Protein AF-A0AAN6XPK9-F1 (afdb_monomer_lite)

Radius of gyration: 17.76 Å; chains: 1; bounding box: 47×38×51 Å

pLDDT: mean 90.03, std 10.03, range [42.97, 98.69]

Structure (mmCIF, N/CA/C/O backbone):
data_AF-A0AAN6XPK9-F1
#
_entry.id   AF-A0AAN6XPK9-F1
#
loop_
_atom_site.group_PDB
_atom_site.id
_atom_site.type_symbol
_atom_site.label_atom_id
_atom_site.label_alt_id
_atom_site.label_comp_id
_atom_site.label_asym_id
_atom_site.label_entity_id
_atom_site.label_seq_id
_atom_site.pdbx_PDB_ins_code
_atom_site.Cartn_x
_atom_site.Cartn_y
_atom_site.Cartn_z
_atom_site.occupancy
_atom_site.B_iso_or_equiv
_atom_site.auth_seq_id
_atom_site.auth_comp_id
_atom_site.auth_asym_id
_atom_site.auth_atom_id
_atom_site.pdbx_PDB_model_num
ATOM 1 N N . MET A 1 1 ? 6.063 10.879 -28.319 1.00 85.62 1 MET A N 1
ATOM 2 C CA . MET A 1 1 ? 6.267 10.891 -26.849 1.00 85.62 1 MET A CA 1
ATOM 3 C C . MET A 1 1 ? 5.032 11.431 -26.142 1.00 85.62 1 MET A C 1
ATOM 5 O O . MET A 1 1 ? 4.430 10.661 -25.413 1.00 85.62 1 MET A O 1
ATOM 9 N N . LEU A 1 2 ? 4.624 12.682 -26.394 1.00 92.19 2 LEU A N 1
ATOM 10 C CA . LEU A 1 2 ? 3.421 13.276 -25.784 1.00 92.19 2 LEU A CA 1
ATOM 11 C C . LEU A 1 2 ? 2.157 12.439 -26.024 1.00 92.19 2 LEU A C 1
ATOM 13 O O . LEU A 1 2 ? 1.476 12.098 -25.071 1.00 92.19 2 LEU A O 1
ATOM 17 N N . GLU A 1 3 ? 1.956 11.958 -27.253 1.00 92.88 3 GLU A N 1
ATOM 18 C CA . GLU A 1 3 ? 0.829 11.075 -27.589 1.00 92.88 3 GLU A CA 1
ATOM 19 C C . GLU A 1 3 ? 0.730 9.831 -26.693 1.00 92.88 3 GLU A C 1
ATOM 21 O O . GLU A 1 3 ? -0.367 9.405 -26.362 1.00 92.88 3 GLU A O 1
ATOM 26 N N . VAL A 1 4 ? 1.863 9.253 -26.268 1.00 90.81 4 VAL A N 1
ATOM 27 C CA . VAL A 1 4 ? 1.886 8.062 -25.400 1.00 90.81 4 VAL A CA 1
ATOM 28 C C . VAL A 1 4 ? 1.508 8.423 -23.964 1.00 90.81 4 VAL A C 1
ATOM 30 O O . VAL A 1 4 ? 0.814 7.651 -23.308 1.00 90.81 4 VAL A O 1
ATOM 33 N N . ILE A 1 5 ? 1.934 9.595 -23.484 1.00 91.94 5 ILE A N 1
ATOM 34 C CA . ILE A 1 5 ? 1.536 10.125 -22.172 1.00 91.94 5 ILE A CA 1
ATOM 35 C C . ILE A 1 5 ? 0.027 10.403 -22.172 1.00 91.94 5 ILE A C 1
ATOM 37 O O . ILE A 1 5 ? -0.675 10.008 -21.241 1.00 91.94 5 ILE A O 1
ATOM 41 N N . ASP A 1 6 ? -0.483 10.992 -23.254 1.00 92.69 6 ASP A N 1
ATOM 42 C CA . ASP A 1 6 ? -1.892 11.359 -23.398 1.00 92.69 6 ASP A CA 1
ATOM 43 C C . ASP A 1 6 ? -2.834 10.146 -23.450 1.00 92.69 6 ASP A C 1
ATOM 45 O O . ASP A 1 6 ? -4.010 10.271 -23.103 1.00 92.69 6 ASP A O 1
ATOM 49 N N . LEU A 1 7 ? -2.343 8.939 -23.765 1.00 90.06 7 LEU A N 1
ATOM 50 C CA . LEU A 1 7 ? -3.134 7.708 -23.604 1.00 90.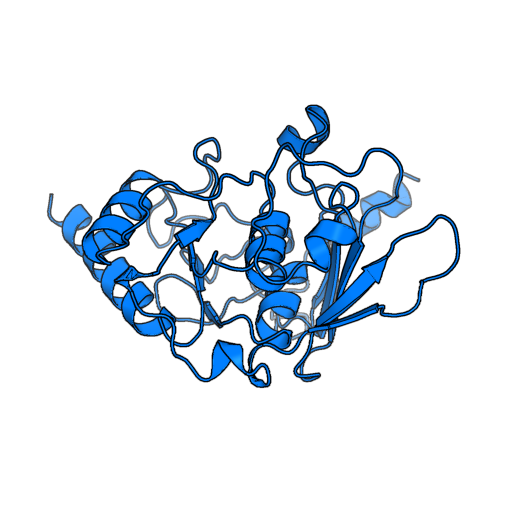06 7 LEU A CA 1
ATOM 51 C C . LEU A 1 7 ? -3.598 7.510 -22.148 1.00 90.06 7 LEU A C 1
ATOM 53 O O . LEU A 1 7 ? -4.700 6.999 -21.912 1.00 90.06 7 LEU A O 1
ATOM 57 N N . GLY A 1 8 ? -2.802 7.970 -21.175 1.00 89.12 8 GLY A N 1
ATOM 58 C CA . GLY A 1 8 ? -3.131 7.965 -19.746 1.00 89.12 8 GLY A CA 1
ATOM 59 C C . GLY A 1 8 ? -4.187 9.001 -19.338 1.00 89.12 8 GLY A C 1
ATOM 60 O O . GLY A 1 8 ? -4.754 8.907 -18.249 1.00 89.12 8 GLY A O 1
ATOM 61 N N . CYS A 1 9 ? -4.522 9.958 -20.211 1.00 86.31 9 CYS A N 1
ATOM 62 C CA . CYS A 1 9 ? -5.561 10.961 -19.955 1.00 86.31 9 CYS A CA 1
ATOM 63 C C . CYS A 1 9 ? -6.984 10.399 -20.061 1.00 86.31 9 CYS A C 1
ATOM 65 O O . CYS A 1 9 ? -7.941 11.097 -19.721 1.00 86.31 9 CYS A O 1
ATOM 67 N N . SER A 1 10 ? -7.140 9.139 -20.466 1.00 79.50 10 SER A N 1
ATOM 68 C CA . SER A 1 10 ? -8.431 8.456 -20.493 1.00 79.50 10 SER A CA 1
ATOM 69 C C . SER A 1 10 ? -9.092 8.457 -19.105 1.00 79.50 10 SER A C 1
ATOM 71 O O . SER A 1 10 ? -8.443 8.298 -18.067 1.00 79.50 10 SER A O 1
ATOM 73 N N . SER A 1 11 ? -10.407 8.659 -19.054 1.00 76.44 11 SER A N 1
ATOM 74 C CA . SER A 1 11 ? -11.165 8.423 -17.822 1.00 76.44 11 SER A CA 1
ATOM 75 C C . SER A 1 11 ? -11.302 6.918 -17.602 1.00 76.44 11 SER A C 1
ATOM 77 O O . SER A 1 11 ? -11.589 6.210 -18.573 1.00 76.44 11 SER A O 1
ATOM 79 N N . PRO A 1 12 ? -11.153 6.417 -16.360 1.00 76.75 12 PRO A N 1
ATOM 80 C CA . PRO A 1 12 ? -11.488 5.037 -16.053 1.00 76.75 12 PRO A CA 1
ATOM 81 C C . PRO A 1 12 ? -12.911 4.730 -16.538 1.00 76.75 12 PRO A C 1
ATOM 83 O O . PRO A 1 12 ? -13.795 5.589 -16.399 1.00 76.75 12 PRO A O 1
ATOM 86 N N . PRO A 1 13 ? -13.150 3.549 -17.129 1.00 73.62 13 PRO A N 1
ATOM 87 C CA . PRO A 1 13 ? -14.480 3.156 -17.556 1.00 73.62 13 PRO A CA 1
ATOM 88 C C . PRO A 1 13 ? -15.432 3.222 -16.357 1.00 73.62 13 PRO A C 1
ATOM 90 O O . PRO A 1 13 ? -15.151 2.683 -15.291 1.00 73.62 13 PRO A O 1
ATOM 93 N N . THR A 1 14 ? -16.548 3.933 -16.505 1.00 63.31 14 THR A N 1
ATOM 94 C CA . THR A 1 14 ? -17.564 4.002 -15.449 1.00 63.31 14 THR A CA 1
ATOM 95 C C . THR A 1 14 ? -18.340 2.688 -15.390 1.00 63.31 14 THR A C 1
ATOM 97 O O . THR A 1 14 ? -18.346 1.926 -16.357 1.00 63.31 14 THR A O 1
ATOM 100 N N . GLN A 1 15 ? -19.098 2.447 -14.315 1.00 56.72 15 GLN A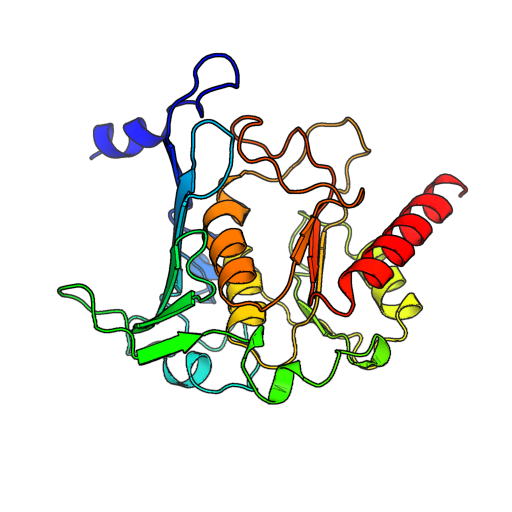 N 1
ATOM 101 C CA . GLN A 1 15 ? -19.976 1.267 -14.195 1.00 56.72 15 GLN A CA 1
ATOM 102 C C . GLN A 1 15 ? -20.923 1.053 -15.401 1.00 56.72 15 GLN A C 1
ATOM 104 O O . GLN A 1 15 ? -21.389 -0.063 -15.631 1.00 56.72 15 GLN A O 1
ATOM 109 N N . ARG A 1 16 ? -21.193 2.097 -16.202 1.00 57.53 16 ARG A N 1
ATOM 110 C CA . ARG A 1 16 ? -21.994 2.022 -17.438 1.00 57.53 16 ARG A CA 1
ATOM 111 C C . ARG A 1 16 ? -21.240 1.455 -18.646 1.00 57.53 16 ARG A C 1
ATOM 113 O O . ARG A 1 16 ? -21.882 0.980 -19.577 1.00 57.53 16 ARG A O 1
ATOM 120 N N . ARG A 1 17 ? -19.905 1.490 -18.651 1.00 63.75 17 ARG A N 1
ATOM 121 C CA . ARG A 1 17 ? -19.048 0.967 -19.723 1.00 63.75 17 ARG A CA 1
ATOM 122 C C . ARG A 1 17 ? -18.032 0.003 -19.116 1.00 63.75 17 ARG A C 1
ATOM 124 O O . ARG A 1 17 ? -16.905 0.373 -18.830 1.00 63.75 17 ARG A O 1
ATOM 131 N N . LYS A 1 18 ? -18.459 -1.241 -18.920 1.00 71.62 18 LYS A N 1
ATOM 132 C CA . LYS A 1 18 ? -17.652 -2.339 -18.374 1.00 71.62 18 LYS A CA 1
ATOM 133 C C . LYS A 1 18 ? -16.483 -2.679 -19.303 1.00 71.62 18 LYS A C 1
ATOM 135 O O . LYS A 1 18 ? -16.684 -3.305 -20.339 1.00 71.62 18 LYS A O 1
ATOM 140 N N . ALA A 1 19 ? -15.278 -2.245 -18.950 1.00 86.75 19 ALA A N 1
ATOM 141 C CA . ALA A 1 19 ? -14.052 -2.579 -19.665 1.00 86.75 19 ALA A CA 1
ATOM 142 C C . ALA A 1 19 ? -12.870 -2.649 -18.695 1.00 86.75 19 ALA A C 1
ATOM 144 O O . ALA A 1 19 ? -12.874 -1.988 -17.658 1.00 86.75 19 ALA A O 1
ATOM 145 N N . ARG A 1 20 ? -11.846 -3.421 -19.068 1.00 93.00 20 ARG A N 1
ATOM 146 C CA . ARG A 1 20 ? -10.569 -3.438 -18.351 1.00 93.00 20 ARG A CA 1
ATOM 147 C C . ARG A 1 20 ? -9.781 -2.171 -18.641 1.00 93.00 20 ARG A C 1
ATOM 149 O O . ARG A 1 20 ? -9.850 -1.643 -19.753 1.00 93.00 20 ARG A O 1
ATOM 156 N N . PHE A 1 21 ? -8.987 -1.728 -17.676 1.00 94.06 21 PHE A N 1
ATOM 157 C CA . PHE A 1 21 ? -8.105 -0.580 -17.853 1.00 94.06 21 PHE A CA 1
ATOM 158 C C . PHE A 1 21 ? -6.822 -0.720 -17.040 1.00 94.06 21 PHE A C 1
ATOM 160 O O . PHE A 1 21 ? -6.776 -1.426 -16.034 1.00 94.06 21 PHE A O 1
ATOM 167 N N . TRP A 1 22 ? -5.778 -0.033 -17.492 1.00 96.06 22 TRP A N 1
ATOM 168 C CA . TRP A 1 22 ? -4.534 0.098 -16.748 1.00 96.06 22 TRP A CA 1
ATOM 169 C C . TRP A 1 22 ? -4.582 1.342 -15.866 1.00 96.06 22 TRP A C 1
ATOM 171 O O . TRP A 1 22 ? -5.039 2.401 -16.294 1.00 96.06 22 TRP A O 1
ATOM 181 N N . SER A 1 23 ? -4.088 1.200 -14.645 1.00 96.06 23 SER A N 1
ATOM 182 C CA . SER A 1 23 ? -3.806 2.288 -13.720 1.00 96.06 23 SER A CA 1
ATOM 183 C C . SER A 1 23 ? -2.308 2.377 -13.518 1.00 96.06 23 SER A C 1
ATOM 185 O O . SER A 1 23 ? -1.683 1.355 -13.247 1.00 96.06 23 SER A O 1
ATOM 187 N N . MET A 1 24 ? -1.746 3.578 -13.587 1.00 96.06 24 MET A N 1
ATOM 188 C CA . MET A 1 24 ? -0.317 3.791 -13.410 1.00 96.06 24 MET A CA 1
ATOM 189 C C . MET A 1 24 ? -0.066 5.027 -12.558 1.00 96.06 24 MET A C 1
ATOM 191 O O . MET A 1 24 ? -0.667 6.070 -12.811 1.00 96.06 24 MET A O 1
ATOM 195 N N . ASP A 1 25 ? 0.853 4.898 -11.606 1.00 96.81 25 ASP A N 1
ATOM 196 C CA . ASP A 1 25 ? 1.565 6.035 -11.030 1.00 96.81 25 ASP A CA 1
ATOM 197 C C . ASP A 1 25 ? 3.034 5.933 -11.470 1.00 96.81 25 ASP A C 1
ATOM 199 O O . ASP A 1 25 ? 3.728 4.985 -11.075 1.00 96.81 25 ASP A O 1
ATOM 203 N N . PRO A 1 26 ? 3.508 6.828 -12.357 1.00 96.62 26 PRO A N 1
ATOM 204 C CA . PRO A 1 26 ? 4.862 6.748 -12.880 1.00 96.62 26 PRO A CA 1
ATOM 205 C C . PRO A 1 26 ? 5.931 7.036 -11.823 1.00 96.62 26 PRO A C 1
ATOM 207 O O . PRO A 1 26 ? 7.034 6.520 -11.977 1.00 96.62 26 PRO A O 1
ATOM 210 N N . ILE A 1 27 ? 5.637 7.859 -10.806 1.00 97.44 27 ILE A N 1
ATOM 211 C CA . ILE A 1 27 ? 6.551 8.206 -9.706 1.00 97.44 27 ILE A CA 1
ATOM 212 C C . ILE A 1 27 ? 5.705 8.546 -8.467 1.00 97.44 27 ILE A C 1
ATOM 214 O O . ILE A 1 27 ? 5.455 9.721 -8.173 1.00 97.44 27 ILE A O 1
ATOM 218 N N . ASP A 1 28 ? 5.322 7.520 -7.707 1.00 96.56 28 ASP A N 1
ATOM 219 C CA . ASP A 1 28 ? 4.706 7.708 -6.392 1.00 96.56 28 ASP A CA 1
ATOM 220 C C . ASP A 1 28 ? 5.779 8.101 -5.371 1.00 96.56 28 ASP A C 1
ATOM 222 O O . ASP A 1 28 ? 6.866 7.520 -5.313 1.00 96.56 28 ASP A O 1
ATOM 226 N N . GLY A 1 29 ? 5.459 9.099 -4.549 1.00 94.44 29 GLY A N 1
ATOM 227 C CA . GLY A 1 29 ? 6.411 9.712 -3.629 1.00 94.44 29 GLY A CA 1
ATOM 228 C C . GLY A 1 29 ? 7.357 10.708 -4.301 1.00 94.44 29 GLY A C 1
ATOM 229 O O . GLY A 1 29 ? 8.527 10.781 -3.947 1.00 94.44 29 GLY A O 1
ATOM 230 N N . THR A 1 30 ? 6.863 11.515 -5.247 1.00 94.44 30 THR A N 1
ATOM 231 C CA . THR A 1 30 ? 7.680 12.484 -6.003 1.00 94.44 30 THR A CA 1
ATOM 232 C C . THR A 1 30 ? 8.541 13.396 -5.112 1.00 94.44 30 THR A C 1
ATOM 234 O O . THR A 1 30 ? 9.666 13.721 -5.477 1.00 94.44 30 THR A O 1
ATOM 237 N N . SER A 1 31 ? 8.060 13.791 -3.925 1.00 93.44 31 SER A N 1
ATOM 238 C CA . SER A 1 31 ? 8.866 14.596 -2.991 1.00 93.44 31 SER A CA 1
ATOM 239 C C . SER A 1 31 ? 10.072 13.841 -2.427 1.00 93.44 31 SER A C 1
ATOM 241 O O . SER A 1 31 ? 11.104 14.468 -2.211 1.00 93.44 31 SER A O 1
ATOM 243 N N . ALA A 1 32 ? 9.937 12.542 -2.165 1.00 95.44 32 ALA A N 1
ATOM 244 C CA . ALA A 1 32 ? 11.027 11.684 -1.707 1.00 95.44 32 ALA A CA 1
ATOM 245 C C . ALA A 1 32 ? 11.989 11.376 -2.861 1.00 95.44 32 ALA A C 1
ATOM 247 O O . ALA A 1 32 ? 13.201 11.525 -2.723 1.00 95.44 32 ALA A O 1
ATOM 248 N N . PHE A 1 33 ? 11.450 11.113 -4.058 1.00 96.88 33 PHE A N 1
ATOM 249 C CA . PHE A 1 33 ? 12.243 10.981 -5.284 1.00 96.88 33 PHE A CA 1
ATOM 250 C C . PHE A 1 33 ? 13.179 12.182 -5.507 1.00 96.88 33 PHE A C 1
ATOM 252 O O . PHE A 1 33 ? 14.364 12.000 -5.773 1.00 96.88 33 PHE A O 1
ATOM 259 N N . LEU A 1 34 ? 12.679 13.413 -5.336 1.00 97.00 34 LEU A N 1
ATOM 260 C CA . LEU A 1 34 ? 13.486 14.633 -5.482 1.00 97.00 34 LEU A CA 1
ATOM 261 C C . LEU A 1 34 ? 14.615 14.761 -4.447 1.00 97.00 34 LEU A C 1
ATOM 263 O O . LEU A 1 34 ? 15.587 15.470 -4.702 1.00 97.00 34 LEU A O 1
ATOM 267 N N . LYS A 1 35 ? 14.498 14.091 -3.298 1.00 96.50 35 LYS A N 1
ATOM 268 C CA . LYS A 1 35 ? 15.531 14.041 -2.255 1.00 96.50 35 LYS A CA 1
ATOM 269 C C . LYS A 1 35 ? 16.484 12.852 -2.409 1.00 96.50 35 LYS A C 1
ATOM 271 O O . LYS A 1 35 ? 17.451 12.761 -1.663 1.00 96.50 35 LYS A O 1
ATOM 276 N N . GLY A 1 36 ? 16.231 11.959 -3.368 1.00 96.38 36 GLY A N 1
ATOM 277 C CA . GLY A 1 36 ? 16.977 10.709 -3.520 1.00 96.38 36 GLY A CA 1
ATOM 278 C C . GLY A 1 36 ? 16.583 9.622 -2.513 1.00 96.38 36 GLY A C 1
ATOM 279 O O . GLY A 1 36 ? 17.333 8.668 -2.351 1.00 96.38 36 GLY A O 1
ATOM 280 N N . GLU A 1 37 ? 15.428 9.763 -1.862 1.00 97.00 37 GLU A N 1
ATOM 281 C CA . GLU A 1 37 ? 14.857 8.828 -0.881 1.00 97.00 37 GLU A CA 1
ATOM 282 C C . GLU A 1 37 ? 14.043 7.709 -1.576 1.00 97.00 37 GLU A C 1
ATOM 284 O O . GLU A 1 37 ? 14.052 7.569 -2.806 1.00 97.00 37 GLU A O 1
ATOM 289 N N . GLN A 1 38 ? 13.346 6.872 -0.804 1.00 97.12 38 GLN A N 1
ATOM 290 C CA . GLN A 1 38 ? 12.477 5.819 -1.334 1.00 97.12 38 GLN A CA 1
ATOM 291 C C . GLN A 1 38 ? 11.327 6.374 -2.197 1.00 97.12 38 GLN A C 1
ATOM 293 O O . GLN A 1 38 ? 10.625 7.320 -1.850 1.00 97.12 38 GLN A O 1
ATOM 298 N N . TYR A 1 39 ? 11.084 5.733 -3.338 1.00 98.00 39 TYR A N 1
ATOM 299 C CA . TYR A 1 39 ? 9.963 6.027 -4.231 1.00 98.00 39 TYR A CA 1
ATOM 300 C C . TYR A 1 39 ? 9.576 4.765 -4.996 1.00 98.00 39 TYR A C 1
ATOM 302 O O . TYR A 1 39 ? 10.312 3.770 -4.992 1.00 98.00 39 TYR A O 1
ATOM 310 N N . ALA A 1 40 ? 8.437 4.805 -5.682 1.00 98.38 40 ALA A N 1
ATOM 311 C CA . ALA A 1 40 ? 7.995 3.658 -6.453 1.00 98.38 40 ALA A CA 1
ATOM 312 C C . ALA A 1 40 ? 7.373 4.009 -7.804 1.00 98.38 40 ALA A C 1
ATOM 314 O O . ALA A 1 40 ? 6.867 5.107 -8.023 1.00 98.38 40 ALA A O 1
ATOM 315 N N . VAL A 1 41 ? 7.378 3.018 -8.696 1.00 98.38 41 VAL A N 1
ATOM 316 C CA . VAL A 1 41 ? 6.626 3.024 -9.955 1.00 98.38 41 VAL A CA 1
ATOM 317 C C . VAL A 1 41 ? 5.582 1.922 -9.879 1.00 98.38 41 VAL A C 1
ATOM 319 O O . VAL A 1 41 ? 5.912 0.758 -9.632 1.00 98.38 41 VAL A O 1
ATOM 322 N N . SER A 1 42 ? 4.323 2.279 -10.091 1.00 98.38 42 SER A N 1
ATOM 323 C CA . SER A 1 42 ? 3.187 1.392 -9.858 1.00 98.38 42 SER A CA 1
ATOM 324 C C . SER A 1 42 ? 2.370 1.199 -11.120 1.00 98.38 42 SER A C 1
ATOM 326 O O . SER A 1 42 ? 2.084 2.152 -11.846 1.00 98.38 42 SER A O 1
ATOM 328 N N . LEU A 1 43 ? 1.980 -0.048 -11.376 1.00 98.25 43 LEU A N 1
ATOM 329 C CA . LEU A 1 43 ? 1.113 -0.415 -12.486 1.00 98.25 43 LEU A CA 1
ATOM 330 C C . LEU A 1 43 ? 0.115 -1.481 -12.031 1.00 98.25 43 LEU A C 1
ATOM 332 O O . LEU A 1 43 ? 0.492 -2.503 -11.458 1.00 98.25 43 LEU A O 1
ATOM 336 N N . ALA A 1 44 ? -1.161 -1.272 -12.337 1.00 98.25 44 ALA A N 1
ATOM 337 C CA . ALA A 1 44 ? -2.226 -2.225 -12.060 1.00 98.25 44 ALA A CA 1
ATOM 338 C C . ALA A 1 44 ? -3.124 -2.420 -13.280 1.00 98.25 44 ALA A C 1
ATOM 340 O O . ALA A 1 44 ? -3.437 -1.463 -13.988 1.00 98.25 44 ALA A O 1
ATOM 341 N N . LEU A 1 45 ? -3.582 -3.651 -13.499 1.00 98.06 45 LEU A N 1
ATOM 342 C CA . LEU A 1 45 ? -4.668 -3.948 -14.431 1.00 98.06 45 LEU A CA 1
ATOM 343 C C . LEU A 1 45 ? -5.954 -4.115 -13.629 1.00 98.06 45 LEU A C 1
ATOM 345 O O . LEU A 1 45 ? -6.004 -4.978 -12.758 1.00 98.06 45 LEU A O 1
ATOM 349 N N . ILE A 1 46 ? -6.986 -3.336 -13.935 1.00 96.56 46 ILE A N 1
ATOM 350 C CA . ILE A 1 46 ? -8.289 -3.379 -13.265 1.00 96.56 46 ILE A CA 1
ATOM 351 C C . ILE A 1 46 ? -9.324 -4.000 -14.203 1.00 96.56 46 ILE A C 1
ATOM 353 O O . ILE A 1 46 ? -9.323 -3.725 -15.408 1.00 96.56 46 ILE A O 1
ATOM 357 N N . ASP A 1 47 ? -10.182 -4.861 -13.661 1.00 94.50 47 ASP A N 1
ATOM 358 C CA . ASP A 1 47 ? -11.293 -5.463 -14.391 1.00 94.50 47 ASP A CA 1
ATOM 359 C C . ASP A 1 47 ? -12.516 -4.542 -14.507 1.00 94.50 47 ASP A C 1
ATOM 361 O O . ASP A 1 47 ? -12.586 -3.448 -13.944 1.00 94.50 47 ASP A O 1
ATOM 365 N N . GLU A 1 48 ? -13.518 -5.008 -15.244 1.00 90.94 48 GLU A N 1
ATOM 366 C CA . GLU A 1 48 ? -14.780 -4.306 -15.447 1.00 90.94 48 GLU A CA 1
ATOM 367 C C . GLU A 1 48 ? -15.639 -4.118 -14.179 1.00 90.94 48 GLU A C 1
ATOM 369 O O . GLU A 1 48 ? -16.653 -3.416 -14.222 1.00 90.94 48 GLU A O 1
ATOM 374 N N . HIS A 1 49 ? -15.256 -4.748 -13.065 1.00 90.12 49 HIS A N 1
ATOM 375 C CA . HIS A 1 49 ? -15.903 -4.659 -11.758 1.00 90.12 49 HIS A CA 1
ATOM 376 C C . HIS A 1 49 ? -15.102 -3.809 -10.759 1.00 90.12 49 HIS A C 1
ATOM 378 O O . HIS A 1 49 ? -15.468 -3.750 -9.583 1.00 90.12 49 HIS A O 1
ATOM 384 N N . GLY A 1 50 ? -14.024 -3.152 -11.202 1.00 91.62 50 GLY A N 1
ATOM 385 C CA . GLY A 1 50 ? -13.188 -2.329 -10.330 1.00 91.62 50 GLY A CA 1
ATOM 386 C C . GLY A 1 50 ? -12.275 -3.146 -9.413 1.00 91.62 50 GLY A C 1
ATOM 387 O O . GLY A 1 50 ? -11.922 -2.673 -8.331 1.00 91.62 50 GLY A O 1
ATOM 388 N N . LYS A 1 51 ? -11.921 -4.381 -9.795 1.00 93.75 51 LYS A N 1
ATOM 389 C CA . LYS A 1 51 ? -11.009 -5.255 -9.042 1.00 93.75 51 LYS A CA 1
ATOM 390 C C . LYS A 1 51 ? -9.672 -5.388 -9.754 1.00 93.75 51 LYS A C 1
ATOM 392 O O . LYS A 1 51 ? -9.612 -5.575 -10.965 1.00 93.75 51 LYS A O 1
ATOM 397 N N . GLU A 1 52 ? -8.575 -5.327 -9.002 1.00 96.81 52 GLU A N 1
ATOM 398 C CA . GLU A 1 52 ? -7.242 -5.484 -9.593 1.00 96.81 52 GLU A CA 1
ATOM 399 C C . GLU A 1 52 ? -7.024 -6.933 -10.042 1.00 96.81 52 GLU A C 1
ATOM 401 O O . GLU A 1 52 ? -7.195 -7.842 -9.241 1.00 96.81 52 GLU A O 1
ATOM 406 N N . LEU A 1 53 ? -6.627 -7.179 -11.284 1.00 98.06 53 LEU A N 1
ATOM 407 C CA . LEU A 1 53 ? -6.261 -8.500 -11.806 1.00 98.06 53 LEU A CA 1
ATOM 408 C C . LEU A 1 53 ? -4.759 -8.776 -11.684 1.00 98.06 53 LEU A C 1
ATOM 410 O O . LEU A 1 53 ? -4.349 -9.910 -11.440 1.00 98.06 53 LEU A O 1
ATOM 414 N N . LEU A 1 54 ? -3.950 -7.733 -11.869 1.00 98.50 54 LEU A N 1
ATOM 415 C CA . LEU A 1 54 ? -2.491 -7.759 -11.826 1.00 98.50 54 LEU A CA 1
ATOM 416 C C . LEU A 1 54 ? -2.010 -6.497 -11.114 1.00 98.50 54 LEU A C 1
ATOM 418 O O . LEU A 1 54 ? -2.495 -5.410 -11.420 1.00 98.50 54 LEU A O 1
ATOM 422 N N . GLY A 1 55 ? -1.046 -6.654 -10.212 1.00 98.50 55 GLY A N 1
ATOM 423 C CA . GLY A 1 55 ? -0.342 -5.562 -9.552 1.00 98.50 55 GLY A CA 1
ATOM 424 C C . GLY A 1 55 ? 1.156 -5.709 -9.775 1.00 98.50 55 GLY A C 1
ATOM 425 O O . GLY A 1 55 ? 1.701 -6.813 -9.667 1.00 98.50 55 GLY A O 1
ATOM 426 N N . LEU A 1 56 ? 1.811 -4.603 -10.104 1.00 98.38 56 LEU A N 1
ATOM 427 C CA . LEU A 1 56 ? 3.252 -4.483 -10.247 1.00 98.38 56 LEU A CA 1
ATOM 428 C C . LEU A 1 56 ? 3.704 -3.240 -9.494 1.00 98.38 56 LEU A C 1
ATOM 430 O O . LEU A 1 56 ? 3.128 -2.163 -9.645 1.00 98.38 56 LEU A O 1
ATOM 434 N N . LEU A 1 57 ? 4.759 -3.410 -8.710 1.00 98.69 57 LEU A N 1
ATOM 435 C CA . LEU A 1 57 ? 5.395 -2.336 -7.981 1.00 98.69 57 LEU A CA 1
ATOM 436 C C . LEU A 1 57 ? 6.905 -2.445 -8.146 1.00 98.69 57 LEU A C 1
ATOM 438 O O . LEU A 1 57 ? 7.512 -3.408 -7.682 1.00 98.69 57 LEU A O 1
ATOM 442 N N . ALA A 1 58 ? 7.504 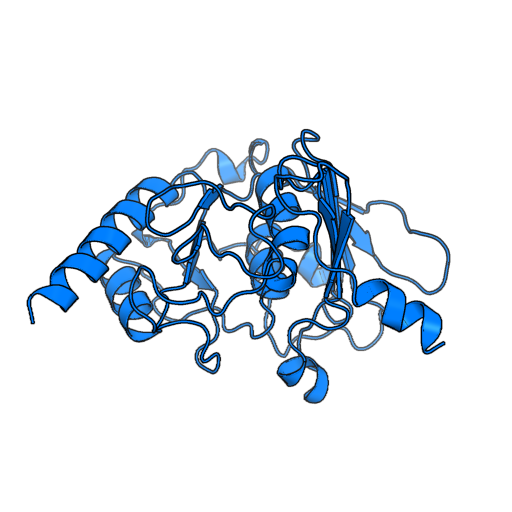-1.472 -8.815 1.00 98.31 58 ALA A N 1
ATOM 443 C CA . ALA A 1 58 ? 8.947 -1.311 -8.855 1.00 98.31 58 ALA A CA 1
ATOM 444 C C . ALA A 1 58 ? 9.377 -0.363 -7.732 1.00 98.31 58 ALA A C 1
ATOM 446 O O . ALA A 1 58 ? 8.798 0.710 -7.573 1.00 98.31 58 ALA A O 1
ATOM 447 N N . CYS A 1 59 ? 10.405 -0.763 -6.990 1.00 98.12 59 CYS A N 1
ATOM 448 C CA . CYS A 1 59 ? 11.022 -0.022 -5.894 1.00 98.12 59 CYS A CA 1
ATOM 449 C C . CYS A 1 59 ? 12.499 0.205 -6.263 1.00 98.12 59 CYS A C 1
ATOM 451 O O . CYS A 1 59 ? 13.349 -0.599 -5.864 1.00 98.12 59 CYS A O 1
ATOM 453 N N . PRO A 1 60 ? 12.822 1.222 -7.089 1.00 97.88 60 PRO A N 1
ATOM 454 C CA . PRO A 1 60 ? 14.163 1.372 -7.662 1.00 97.88 60 PRO A CA 1
ATOM 455 C C . PRO A 1 60 ? 15.252 1.627 -6.621 1.00 97.88 60 PRO A C 1
ATOM 457 O O . PRO A 1 60 ? 16.373 1.168 -6.795 1.00 97.88 60 PRO A O 1
ATOM 460 N N . ASN A 1 61 ? 14.895 2.296 -5.525 1.00 97.62 61 ASN A N 1
ATOM 461 C CA . ASN A 1 61 ? 15.810 2.624 -4.438 1.00 97.62 61 ASN A CA 1
ATOM 462 C C . ASN A 1 61 ? 15.793 1.593 -3.300 1.00 97.62 61 ASN A C 1
ATOM 464 O O . ASN A 1 61 ? 16.457 1.811 -2.297 1.00 97.62 61 ASN A O 1
ATOM 468 N N . LEU A 1 62 ? 15.070 0.472 -3.407 1.00 96.31 62 LEU A N 1
ATOM 469 C CA . LEU A 1 62 ? 15.025 -0.529 -2.337 1.00 96.31 62 LEU A CA 1
ATOM 470 C C . LEU A 1 62 ? 16.088 -1.619 -2.559 1.00 96.31 62 LEU A C 1
ATOM 472 O O . LEU A 1 62 ? 15.928 -2.422 -3.485 1.00 96.31 62 LEU A O 1
ATOM 476 N N . PRO A 1 63 ? 17.128 -1.732 -1.705 1.00 94.38 63 PRO A N 1
ATOM 477 C CA . PRO A 1 63 ? 18.179 -2.727 -1.894 1.00 94.38 63 PRO A CA 1
ATOM 478 C C . PRO A 1 63 ? 17.643 -4.157 -1.826 1.00 94.38 63 PRO A C 1
ATOM 480 O O . PRO A 1 63 ? 16.901 -4.516 -0.907 1.00 94.38 63 PRO A O 1
ATOM 483 N N . LEU A 1 64 ? 18.109 -5.028 -2.729 1.00 93.44 64 LEU A N 1
ATOM 484 C CA . LEU A 1 64 ? 17.701 -6.439 -2.731 1.00 93.44 64 LEU A CA 1
ATOM 485 C C . LEU A 1 64 ? 17.981 -7.130 -1.389 1.00 93.44 64 LEU A C 1
ATOM 487 O O . LEU A 1 64 ? 17.165 -7.934 -0.946 1.00 93.44 64 LEU A O 1
ATOM 491 N N . ARG A 1 65 ? 19.099 -6.806 -0.723 1.00 90.69 65 ARG A N 1
ATOM 492 C CA . ARG A 1 65 ? 19.422 -7.383 0.593 1.00 90.69 65 ARG A CA 1
ATOM 493 C C . ARG A 1 65 ? 18.327 -7.085 1.622 1.00 90.69 65 ARG A C 1
ATOM 495 O O . ARG A 1 65 ? 17.893 -8.001 2.306 1.00 90.69 65 ARG A O 1
ATOM 502 N N . ALA A 1 66 ? 17.842 -5.842 1.656 1.00 90.06 66 ALA A N 1
ATOM 503 C CA . ALA A 1 66 ? 16.822 -5.398 2.598 1.00 90.06 66 ALA A CA 1
ATOM 504 C C . ALA A 1 66 ? 15.473 -6.055 2.270 1.00 90.06 66 ALA A C 1
ATOM 506 O O . ALA A 1 66 ? 14.786 -6.543 3.155 1.00 90.06 66 ALA A O 1
ATOM 507 N N . ALA A 1 67 ? 15.137 -6.184 0.982 1.00 90.81 67 ALA A N 1
ATOM 508 C CA . ALA A 1 67 ? 13.927 -6.887 0.546 1.00 90.81 67 ALA A CA 1
ATOM 509 C C . ALA A 1 67 ? 13.950 -8.409 0.829 1.00 90.81 67 ALA A C 1
ATOM 511 O O . ALA A 1 67 ? 12.901 -9.062 0.907 1.00 90.81 67 ALA A O 1
ATOM 512 N N . MET A 1 68 ? 15.139 -9.007 0.940 1.00 89.25 68 MET A N 1
ATOM 513 C CA . MET A 1 68 ? 15.311 -10.428 1.252 1.00 89.25 68 MET A CA 1
ATOM 514 C C . MET A 1 68 ? 15.357 -10.707 2.758 1.00 89.25 68 MET A C 1
ATOM 516 O O . MET A 1 68 ? 14.979 -11.810 3.161 1.00 89.25 68 MET A O 1
ATOM 520 N N . ASP A 1 69 ? 15.772 -9.734 3.570 1.00 85.38 69 ASP A N 1
ATOM 521 C CA . ASP A 1 69 ? 15.868 -9.863 5.023 1.00 85.38 69 ASP A CA 1
ATOM 522 C C . ASP A 1 69 ? 14.491 -9.728 5.693 1.00 85.38 69 ASP A C 1
ATOM 524 O O . ASP A 1 69 ? 13.987 -8.643 5.984 1.00 85.38 69 ASP A O 1
ATOM 528 N N . ALA A 1 70 ? 13.847 -10.876 5.911 1.00 69.44 70 ALA A N 1
ATOM 529 C CA . ALA A 1 70 ? 12.558 -10.954 6.581 1.00 69.44 70 ALA A CA 1
ATOM 530 C C . ALA A 1 70 ? 12.706 -10.597 8.069 1.00 69.44 70 ALA A C 1
ATOM 532 O O . ALA A 1 70 ? 12.983 -11.462 8.899 1.00 69.44 70 ALA A O 1
ATOM 533 N N . GLY A 1 71 ? 12.484 -9.331 8.408 1.00 67.50 71 GLY A N 1
ATOM 534 C CA . GLY A 1 71 ? 12.665 -8.846 9.775 1.00 67.50 71 GLY A CA 1
ATOM 535 C C . GLY A 1 71 ? 13.122 -7.396 9.842 1.00 67.50 71 GLY A C 1
ATOM 536 O O . GLY A 1 71 ? 12.798 -6.710 10.812 1.00 67.50 71 GLY A O 1
ATOM 537 N N . GLN A 1 72 ? 13.838 -6.938 8.813 1.00 80.56 72 GLN A N 1
ATOM 538 C CA . GLN A 1 72 ? 14.337 -5.574 8.737 1.00 80.56 72 GLN A CA 1
ATOM 539 C C . GLN A 1 72 ? 13.222 -4.614 8.300 1.00 80.56 72 GLN A C 1
ATOM 541 O O . GLN A 1 72 ? 12.410 -4.941 7.430 1.00 80.56 72 GLN A O 1
ATOM 546 N N . ARG A 1 73 ? 13.171 -3.438 8.933 1.00 87.62 73 ARG A N 1
ATOM 547 C CA . ARG A 1 73 ? 12.288 -2.346 8.512 1.00 87.62 73 ARG A CA 1
ATOM 548 C C . ARG A 1 73 ? 12.824 -1.703 7.243 1.00 87.62 73 ARG A C 1
ATOM 550 O O . ARG A 1 73 ? 14.033 -1.684 7.011 1.00 87.62 73 ARG A O 1
ATOM 557 N N . ILE A 1 74 ? 11.915 -1.193 6.424 1.00 90.81 74 ILE A N 1
ATOM 558 C CA . ILE A 1 74 ? 12.297 -0.344 5.296 1.00 90.81 74 ILE A CA 1
ATOM 559 C C . ILE A 1 74 ? 12.399 1.086 5.817 1.00 90.81 74 ILE A C 1
ATOM 561 O O . ILE A 1 74 ? 11.461 1.592 6.424 1.00 90.81 74 ILE A O 1
ATOM 565 N N . GLU A 1 75 ? 13.534 1.723 5.563 1.00 90.81 75 GLU A N 1
ATOM 566 C CA . GLU A 1 75 ? 13.812 3.103 5.958 1.00 90.81 75 GLU A CA 1
ATOM 567 C C . GLU A 1 75 ? 13.817 3.998 4.709 1.00 90.81 75 GLU A C 1
ATOM 569 O O . GLU A 1 75 ? 14.234 3.572 3.627 1.00 90.81 75 GLU A O 1
ATOM 574 N N . GLU A 1 76 ? 13.310 5.225 4.846 1.00 93.62 76 GLU A N 1
ATOM 575 C CA . GLU A 1 76 ? 13.107 6.175 3.741 1.00 93.62 76 GLU A CA 1
ATOM 576 C C . GLU A 1 76 ? 14.426 6.632 3.088 1.00 93.62 76 GLU A C 1
ATOM 578 O O . GLU A 1 76 ? 14.471 6.880 1.883 1.00 93.62 76 GLU A O 1
ATOM 583 N N . ASP A 1 77 ? 15.506 6.712 3.865 1.00 94.25 77 ASP A N 1
ATOM 584 C CA . ASP A 1 77 ? 16.827 7.207 3.460 1.00 94.25 77 ASP A CA 1
ATOM 585 C C . ASP A 1 77 ? 17.848 6.089 3.176 1.00 94.25 77 ASP A C 1
ATOM 587 O O . ASP A 1 77 ? 18.898 6.332 2.572 1.00 94.25 77 ASP A O 1
ATOM 591 N N . VAL A 1 78 ? 17.538 4.838 3.531 1.00 93.00 78 VAL A N 1
ATOM 592 C CA . VAL A 1 78 ? 18.381 3.677 3.217 1.00 93.00 78 VAL A CA 1
ATOM 593 C C . VAL A 1 78 ? 18.092 3.199 1.797 1.00 93.00 78 VAL A C 1
ATOM 595 O O . VAL A 1 78 ? 17.230 2.349 1.567 1.00 93.00 78 VAL A O 1
ATOM 598 N N . VAL A 1 79 ? 18.838 3.742 0.834 1.00 95.94 79 VAL A N 1
ATOM 599 C CA . VAL A 1 79 ? 18.603 3.522 -0.600 1.00 95.94 79 VAL A CA 1
ATOM 600 C C . VAL A 1 79 ? 19.657 2.653 -1.291 1.00 95.94 79 VAL A C 1
ATOM 602 O O . VAL A 1 79 ? 20.805 2.547 -0.861 1.00 95.94 79 VAL A O 1
ATOM 605 N N . ASP A 1 80 ? 19.255 2.014 -2.390 1.00 94.38 80 ASP A N 1
ATOM 606 C CA . ASP A 1 80 ? 20.140 1.312 -3.321 1.00 94.38 80 ASP A CA 1
ATOM 607 C C . ASP A 1 80 ? 20.833 2.321 -4.246 1.00 94.38 80 ASP A C 1
ATOM 609 O O . ASP A 1 80 ? 20.185 2.964 -5.069 1.00 94.38 80 ASP A O 1
ATOM 613 N N . THR A 1 81 ? 22.150 2.472 -4.106 1.00 91.00 81 THR A N 1
ATOM 614 C CA . THR A 1 81 ? 22.959 3.413 -4.900 1.00 91.00 81 THR A CA 1
ATOM 615 C C . THR A 1 81 ? 23.737 2.747 -6.034 1.00 91.00 81 THR A C 1
ATOM 617 O O . THR A 1 81 ? 24.225 3.436 -6.929 1.00 91.00 81 THR A O 1
ATOM 620 N N . GLU A 1 82 ? 23.865 1.419 -6.011 1.00 89.62 82 GLU A N 1
ATOM 621 C CA . GLU A 1 82 ? 24.688 0.656 -6.961 1.00 89.62 82 GLU A CA 1
ATOM 622 C C . GLU A 1 82 ? 23.851 -0.267 -7.852 1.00 89.62 82 GLU A C 1
ATOM 624 O O . GLU A 1 82 ? 24.210 -0.538 -9.004 1.00 89.62 82 GLU A O 1
ATOM 629 N N . GLY A 1 83 ? 22.748 -0.780 -7.311 1.00 92.00 83 GLY A N 1
ATOM 630 C CA . GLY A 1 83 ? 21.826 -1.661 -7.997 1.00 92.00 83 GLY A CA 1
ATOM 631 C C . GLY A 1 83 ? 20.742 -0.913 -8.766 1.00 92.00 83 GLY A C 1
ATOM 632 O O . GLY A 1 83 ? 20.872 0.240 -9.167 1.00 92.00 83 GLY A O 1
ATOM 633 N N . MET A 1 84 ? 19.666 -1.640 -9.044 1.00 94.94 84 MET A N 1
ATOM 634 C CA . MET A 1 84 ? 18.478 -1.125 -9.730 1.00 94.94 84 MET A CA 1
ATOM 635 C C . MET A 1 84 ? 17.226 -1.340 -8.872 1.00 94.94 84 MET A C 1
ATOM 637 O O . MET A 1 84 ? 16.118 -1.239 -9.390 1.00 94.94 84 MET A O 1
ATOM 641 N N . GLY A 1 85 ? 17.396 -1.724 -7.604 1.00 96.88 85 GLY A N 1
ATOM 642 C CA . GLY A 1 85 ? 16.315 -2.073 -6.701 1.00 96.88 85 GLY A CA 1
ATOM 643 C C . GLY A 1 85 ? 15.580 -3.366 -7.053 1.00 96.88 85 GLY A C 1
ATOM 644 O O . GLY A 1 85 ? 16.106 -4.289 -7.694 1.00 96.88 85 GLY A O 1
ATOM 645 N N . VAL A 1 86 ? 14.326 -3.444 -6.613 1.00 97.56 86 VAL A N 1
ATOM 646 C CA . VAL A 1 86 ? 13.501 -4.653 -6.710 1.00 97.56 86 VAL A CA 1
ATOM 647 C C . VAL A 1 86 ? 12.127 -4.379 -7.303 1.00 97.56 86 VAL A C 1
ATOM 649 O O . VAL A 1 86 ? 11.648 -3.252 -7.342 1.00 97.56 86 VAL A O 1
ATOM 652 N N . MET A 1 87 ? 11.471 -5.444 -7.754 1.00 98.19 87 MET A N 1
ATOM 653 C CA . MET A 1 87 ? 10.097 -5.418 -8.227 1.00 98.19 87 MET A CA 1
ATOM 654 C C . MET A 1 87 ? 9.260 -6.461 -7.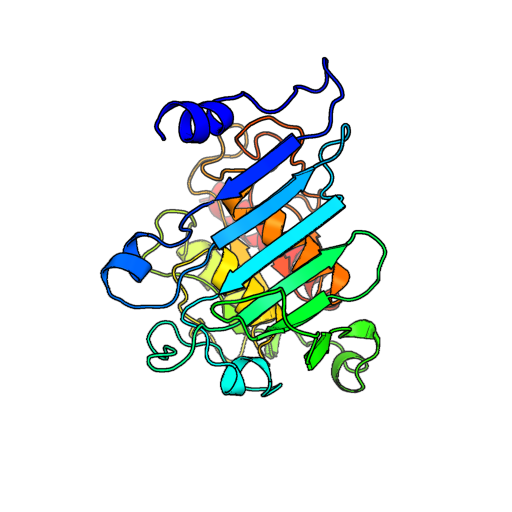490 1.00 98.19 87 MET A C 1
ATOM 656 O O . MET A 1 87 ? 9.595 -7.651 -7.469 1.00 98.19 87 MET A O 1
ATOM 660 N N . LEU A 1 88 ? 8.136 -6.012 -6.945 1.00 98.44 88 LEU A N 1
ATOM 661 C CA . LEU A 1 88 ? 7.054 -6.838 -6.438 1.00 98.44 88 LEU A CA 1
ATOM 662 C C . LEU A 1 88 ? 5.964 -6.995 -7.500 1.00 98.44 88 LEU A C 1
ATOM 664 O O . LEU A 1 88 ? 5.690 -6.094 -8.291 1.00 98.44 88 LEU A O 1
ATOM 668 N N . SER A 1 89 ? 5.318 -8.156 -7.520 1.00 98.62 89 SER A N 1
ATOM 669 C CA . SER A 1 89 ? 4.170 -8.391 -8.398 1.00 98.62 89 SER A CA 1
ATOM 670 C C . SER A 1 89 ? 3.238 -9.453 -7.841 1.00 98.62 89 SER A C 1
ATOM 672 O O . SER A 1 89 ? 3.687 -10.372 -7.151 1.00 98.62 89 SER A O 1
ATOM 674 N N . ALA A 1 90 ? 1.960 -9.358 -8.186 1.00 98.56 90 ALA A N 1
ATOM 675 C CA . ALA A 1 90 ? 0.959 -10.359 -7.853 1.00 98.56 90 ALA A CA 1
ATOM 676 C C . ALA A 1 90 ? -0.133 -10.432 -8.922 1.00 98.56 90 ALA A C 1
ATOM 678 O O . ALA A 1 90 ? -0.439 -9.443 -9.586 1.00 98.56 90 ALA A O 1
ATOM 679 N N . VAL A 1 91 ? -0.725 -11.615 -9.063 1.00 98.44 91 VAL A N 1
ATOM 680 C CA . VAL A 1 91 ? -1.902 -11.871 -9.901 1.00 98.44 91 VAL A CA 1
ATOM 681 C C . VAL A 1 91 ? -3.026 -12.279 -8.965 1.00 98.44 91 VAL A C 1
ATOM 683 O O . VAL A 1 91 ? -2.797 -13.104 -8.081 1.00 98.44 91 VAL A O 1
ATOM 686 N N . ARG A 1 92 ? -4.228 -11.730 -9.157 1.00 97.88 92 ARG A N 1
ATOM 687 C CA . ARG A 1 92 ? -5.377 -12.069 -8.312 1.00 97.88 92 ARG A CA 1
ATOM 688 C C . ARG A 1 92 ? -5.607 -13.581 -8.270 1.00 97.88 92 ARG A C 1
ATOM 690 O O . ARG A 1 92 ? -5.664 -14.235 -9.310 1.00 97.88 92 ARG A O 1
ATOM 697 N N . GLY A 1 93 ? -5.781 -14.114 -7.065 1.00 97.06 93 GLY A N 1
ATOM 698 C CA . GLY A 1 93 ? -6.040 -15.527 -6.803 1.00 97.06 93 GLY A CA 1
ATOM 699 C C . GLY A 1 93 ? -4.800 -16.423 -6.822 1.00 97.06 93 GLY A C 1
ATOM 700 O O . GLY A 1 93 ? -4.945 -17.634 -6.659 1.00 97.06 93 GLY A O 1
ATOM 701 N N . SER A 1 94 ? -3.590 -15.879 -6.999 1.00 96.56 94 SER A N 1
ATOM 702 C CA . SER A 1 94 ? -2.359 -16.676 -6.915 1.00 96.56 94 SER A CA 1
ATOM 703 C C . SER A 1 94 ? -2.097 -17.173 -5.489 1.00 96.56 94 SER A C 1
ATOM 705 O O . SER A 1 94 ? -1.496 -18.235 -5.300 1.00 96.56 94 SER A O 1
ATOM 707 N N . GLY A 1 95 ? -2.527 -16.406 -4.482 1.00 95.44 95 GLY A N 1
ATOM 708 C CA . GLY A 1 95 ? -2.202 -16.608 -3.076 1.00 95.44 95 GLY A CA 1
ATOM 709 C C . GLY A 1 95 ? -0.723 -16.368 -2.762 1.00 95.44 95 GLY A C 1
ATOM 710 O O . GLY A 1 95 ? -0.198 -16.984 -1.830 1.00 95.44 95 GLY A O 1
ATOM 711 N N . TYR A 1 96 ? -0.016 -15.580 -3.579 1.00 96.00 96 TYR A N 1
ATOM 712 C CA . TYR A 1 96 ? 1.352 -15.130 -3.297 1.00 96.00 96 TYR A CA 1
ATOM 713 C C . TYR A 1 96 ? 1.752 -13.889 -4.107 1.00 96.00 96 TYR A C 1
ATOM 715 O O . TYR A 1 96 ? 1.317 -13.695 -5.244 1.00 96.00 96 TYR A O 1
ATOM 723 N N . ALA A 1 97 ? 2.707 -13.129 -3.572 1.00 97.44 97 ALA A N 1
ATOM 724 C CA . ALA A 1 97 ? 3.471 -12.139 -4.325 1.00 97.44 97 ALA A CA 1
ATOM 725 C C . ALA A 1 97 ? 4.838 -12.701 -4.751 1.00 97.44 97 ALA A C 1
ATOM 727 O O . ALA A 1 97 ? 5.353 -13.665 -4.177 1.00 97.44 97 ALA A O 1
ATOM 728 N N . LEU A 1 98 ? 5.436 -12.108 -5.778 1.00 98.00 98 LEU A N 1
ATOM 729 C CA . LEU A 1 98 ? 6.766 -12.448 -6.276 1.00 98.00 98 LEU A CA 1
ATOM 730 C C . LEU A 1 98 ? 7.690 -11.243 -6.156 1.00 98.00 98 LEU A C 1
ATOM 732 O O . LEU A 1 98 ? 7.347 -10.169 -6.648 1.00 98.00 98 LEU A O 1
ATOM 736 N N . LEU A 1 99 ? 8.869 -11.468 -5.580 1.00 97.69 99 LEU A N 1
ATOM 737 C CA . LEU A 1 99 ? 9.970 -10.512 -5.509 1.00 97.69 99 LEU A CA 1
ATOM 738 C C . LEU A 1 99 ? 11.025 -10.855 -6.566 1.00 97.69 99 LEU A C 1
ATOM 740 O O . LEU A 1 99 ? 11.438 -12.016 -6.694 1.00 97.69 99 LEU A O 1
ATOM 744 N N . ARG A 1 100 ? 11.461 -9.842 -7.313 1.00 97.44 100 ARG A N 1
ATOM 745 C CA . ARG A 1 100 ? 12.490 -9.933 -8.358 1.00 97.44 100 ARG A CA 1
ATOM 746 C C . ARG A 1 100 ? 13.519 -8.820 -8.185 1.00 97.44 100 ARG A C 1
ATOM 748 O O . ARG A 1 100 ? 13.112 -7.713 -7.842 1.00 97.44 100 ARG A O 1
ATOM 755 N N . PRO A 1 101 ? 14.802 -9.053 -8.491 1.00 97.31 101 PRO A N 1
ATOM 756 C CA . PRO A 1 101 ? 15.722 -7.956 -8.740 1.00 97.31 101 PRO A CA 1
ATOM 757 C C . PRO A 1 101 ? 15.349 -7.268 -10.056 1.00 97.31 101 PRO A C 1
ATOM 759 O O . PRO A 1 101 ? 14.880 -7.915 -11.001 1.00 97.31 101 PRO A O 1
ATOM 762 N N . MET A 1 102 ? 15.572 -5.961 -10.134 1.00 96.94 102 MET A N 1
ATOM 763 C CA . MET A 1 102 ? 15.493 -5.237 -11.400 1.00 96.94 102 MET A CA 1
ATOM 764 C C . MET A 1 102 ? 16.861 -5.195 -12.084 1.00 96.94 102 MET A C 1
ATOM 766 O O . MET A 1 102 ? 17.908 -5.393 -11.471 1.00 96.94 102 MET A O 1
ATOM 770 N N . GLY A 1 103 ? 16.866 -4.993 -13.399 1.00 94.31 103 GLY A N 1
ATOM 771 C CA . GLY A 1 103 ? 18.092 -4.867 -14.181 1.00 94.31 103 GLY A CA 1
ATOM 772 C C . GLY A 1 103 ? 17.832 -4.208 -15.526 1.00 94.31 103 GLY A C 1
ATOM 773 O O . GLY A 1 103 ? 16.690 -3.970 -15.901 1.00 94.31 103 GLY A O 1
ATOM 774 N N . LYS A 1 104 ? 18.904 -3.941 -16.273 1.00 91.38 104 LYS A N 1
ATOM 775 C CA . LYS A 1 104 ? 18.860 -3.187 -17.541 1.00 91.38 104 LYS A CA 1
ATOM 776 C C . LYS A 1 104 ? 18.264 -3.961 -18.726 1.00 91.38 104 LYS A C 1
ATOM 778 O O . LYS A 1 104 ? 18.116 -3.405 -19.806 1.00 91.38 104 LYS A O 1
ATOM 783 N N . GLY A 1 105 ? 18.012 -5.257 -18.553 1.00 90.75 105 GLY A N 1
ATOM 784 C CA . GLY A 1 105 ? 17.650 -6.174 -19.628 1.00 90.75 105 GLY A CA 1
ATOM 785 C C . GLY A 1 105 ? 16.251 -6.758 -19.477 1.00 90.75 105 GLY A C 1
ATOM 786 O O . GLY A 1 105 ? 15.300 -6.092 -19.080 1.00 90.75 105 GLY A O 1
ATOM 787 N N . ARG A 1 106 ? 16.126 -8.041 -19.823 1.00 93.06 106 ARG A N 1
ATOM 788 C CA . ARG A 1 106 ? 14.862 -8.778 -19.719 1.00 93.06 106 ARG A CA 1
ATOM 789 C C . ARG A 1 106 ? 14.432 -8.915 -18.257 1.00 93.06 106 ARG A C 1
ATOM 791 O O . ARG A 1 106 ? 15.253 -8.841 -17.344 1.00 93.06 106 ARG A O 1
ATOM 798 N N . LEU A 1 107 ? 13.142 -9.183 -18.065 1.00 93.62 107 LEU A N 1
ATOM 799 C CA . LEU A 1 107 ? 12.572 -9.485 -16.758 1.00 93.62 107 LEU A CA 1
ATOM 800 C C . LEU A 1 107 ? 13.360 -10.612 -16.075 1.00 93.62 107 LEU A C 1
ATOM 802 O O . LEU A 1 107 ? 13.486 -11.708 -16.624 1.00 93.62 107 LEU A O 1
ATOM 806 N N . GLN A 1 108 ? 13.871 -10.334 -14.878 1.00 95.94 108 GLN A N 1
ATOM 807 C CA . GLN A 1 108 ? 14.642 -11.306 -14.111 1.00 95.94 108 GLN A CA 1
ATOM 808 C C . GLN A 1 108 ? 13.745 -12.380 -13.478 1.00 95.94 108 GLN A C 1
ATOM 810 O O . GLN A 1 108 ? 12.529 -12.218 -13.330 1.00 95.94 108 GLN A O 1
ATOM 815 N N . GLY A 1 109 ? 14.354 -13.501 -13.088 1.00 96.75 109 GLY A N 1
ATOM 816 C CA . GLY A 1 109 ? 13.672 -14.553 -12.337 1.00 96.75 109 GLY A CA 1
ATOM 817 C C . GLY A 1 109 ? 13.197 -14.066 -10.963 1.00 96.75 109 GLY A C 1
ATOM 818 O O . GLY A 1 109 ? 13.799 -13.181 -10.357 1.00 96.75 109 GLY A O 1
ATOM 819 N N . ALA A 1 110 ? 12.109 -14.653 -10.458 1.00 97.25 110 ALA A N 1
ATOM 820 C CA . ALA A 1 110 ? 11.706 -14.443 -9.070 1.00 97.25 110 ALA A CA 1
ATOM 821 C C . ALA A 1 110 ? 12.701 -15.110 -8.128 1.00 97.25 110 ALA A C 1
ATOM 823 O O . ALA A 1 110 ? 12.950 -16.307 -8.232 1.00 97.25 110 ALA A O 1
ATOM 824 N N . VAL A 1 111 ? 13.239 -14.315 -7.207 1.00 96.69 111 VAL A N 1
ATOM 825 C CA . VAL A 1 111 ? 14.184 -14.769 -6.178 1.00 96.69 111 VAL A CA 1
ATOM 826 C C . VAL A 1 111 ? 13.464 -15.192 -4.905 1.00 96.69 111 VAL A C 1
ATOM 828 O O . VAL A 1 111 ? 13.985 -15.995 -4.137 1.00 96.69 111 VAL A O 1
ATOM 831 N N . ARG A 1 112 ? 12.237 -14.698 -4.691 1.00 94.81 112 ARG A N 1
ATOM 832 C CA . ARG A 1 112 ? 11.407 -15.074 -3.546 1.00 94.81 112 ARG A CA 1
ATOM 833 C C . ARG A 1 112 ? 9.928 -15.084 -3.916 1.00 94.81 112 ARG A C 1
ATOM 835 O O . ARG A 1 112 ? 9.407 -14.154 -4.534 1.00 94.81 112 ARG A O 1
ATOM 842 N N . LYS A 1 113 ? 9.247 -16.150 -3.494 1.00 95.25 113 LYS A N 1
ATOM 843 C CA . LYS A 1 113 ? 7.788 -16.269 -3.489 1.00 95.25 113 LYS A CA 1
ATOM 844 C C . LYS A 1 113 ? 7.291 -15.943 -2.085 1.00 95.25 113 LYS A C 1
ATOM 846 O O . LYS A 1 113 ? 7.615 -16.656 -1.139 1.00 95.25 113 LYS A O 1
ATOM 851 N N . ILE A 1 114 ? 6.530 -14.866 -1.952 1.00 93.31 114 ILE A N 1
ATOM 852 C CA . ILE A 1 114 ? 6.045 -14.358 -0.671 1.00 93.31 114 ILE A CA 1
ATOM 853 C C . ILE A 1 114 ? 4.629 -14.879 -0.454 1.00 93.31 114 ILE A C 1
ATOM 855 O O . ILE A 1 114 ? 3.702 -14.507 -1.170 1.00 93.31 114 ILE A O 1
ATOM 859 N N . ASN A 1 115 ? 4.477 -15.748 0.538 1.00 91.50 115 ASN A N 1
ATOM 860 C CA . ASN A 1 115 ? 3.190 -16.165 1.075 1.00 91.50 115 ASN A CA 1
ATOM 861 C C . ASN A 1 115 ? 3.321 -16.199 2.598 1.00 91.50 115 ASN A C 1
ATOM 863 O O . ASN A 1 115 ? 3.854 -17.157 3.164 1.00 91.50 115 ASN A O 1
ATOM 867 N N . ARG A 1 116 ? 2.870 -15.129 3.248 1.00 84.94 116 ARG A N 1
ATOM 868 C CA . ARG A 1 116 ? 2.922 -14.996 4.701 1.00 84.94 116 ARG A CA 1
ATOM 869 C C . ARG A 1 116 ? 1.963 -15.976 5.377 1.00 84.94 116 ARG A C 1
ATOM 871 O O . ARG A 1 116 ? 2.367 -16.573 6.364 1.00 84.94 116 ARG A O 1
ATOM 878 N N . ARG A 1 117 ? 0.808 -16.293 4.771 1.00 77.00 117 ARG A N 1
ATOM 879 C CA . ARG A 1 117 ? -0.190 -17.235 5.335 1.00 77.00 117 ARG A CA 1
ATOM 880 C C . ARG A 1 117 ? 0.350 -18.646 5.550 1.00 77.00 117 ARG A C 1
ATOM 882 O O . ARG A 1 117 ? -0.193 -19.406 6.342 1.00 77.00 117 ARG A O 1
ATOM 889 N N . ARG A 1 118 ? 1.388 -19.026 4.804 1.00 69.94 118 ARG A N 1
ATOM 890 C CA . ARG A 1 118 ? 2.065 -20.328 4.910 1.00 69.94 118 ARG A CA 1
ATOM 891 C C . ARG A 1 118 ? 3.427 -20.244 5.599 1.00 69.94 118 ARG A C 1
ATOM 893 O O . ARG A 1 118 ? 4.094 -21.270 5.725 1.00 69.94 118 ARG A O 1
ATOM 900 N N . SER A 1 119 ? 3.868 -19.056 6.014 1.00 67.06 119 SER A N 1
ATOM 901 C CA . SER A 1 119 ? 5.111 -18.910 6.766 1.00 67.06 119 SER A CA 1
ATOM 902 C C . SER A 1 119 ? 4.885 -19.349 8.214 1.00 67.06 119 SER A C 1
ATOM 904 O O . SER A 1 119 ? 3.818 -19.133 8.788 1.00 67.06 119 SER A O 1
ATOM 906 N N . LYS A 1 120 ? 5.898 -19.966 8.835 1.00 58.41 120 LYS A N 1
ATOM 907 C CA . LYS A 1 120 ? 5.820 -20.366 10.250 1.00 58.41 120 LYS A CA 1
ATOM 908 C C . LYS A 1 120 ? 5.585 -19.165 11.181 1.00 58.41 120 LYS A C 1
ATOM 910 O O . LYS A 1 120 ? 5.020 -19.356 12.249 1.00 58.41 120 LYS A O 1
ATOM 915 N N . GLN A 1 121 ? 5.984 -17.954 10.775 1.00 54.22 121 GLN A N 1
ATOM 916 C CA . GLN A 1 121 ? 5.779 -16.724 11.546 1.00 54.22 121 GLN A CA 1
ATOM 917 C C . GLN A 1 121 ? 4.314 -16.270 11.610 1.00 54.22 121 GLN A C 1
ATOM 919 O O . GLN A 1 121 ? 3.923 -15.734 12.637 1.00 54.22 121 GLN A O 1
ATOM 924 N N . GLN A 1 122 ? 3.488 -16.508 10.583 1.00 52.06 122 GLN A N 1
ATOM 925 C CA . GLN A 1 122 ? 2.075 -16.085 10.604 1.00 52.06 122 GLN A CA 1
ATOM 926 C C . GLN A 1 122 ? 1.128 -17.131 11.224 1.00 52.06 122 GLN A C 1
ATOM 928 O O . GLN A 1 122 ? -0.080 -16.921 11.266 1.00 52.06 122 GLN A O 1
ATOM 933 N N . LEU A 1 123 ? 1.657 -18.248 11.749 1.00 60.09 123 LEU A N 1
ATOM 934 C CA . LEU A 1 123 ? 0.895 -19.125 12.653 1.00 60.09 123 LEU A CA 1
ATOM 935 C C . LEU A 1 123 ? 0.637 -18.462 14.014 1.00 60.09 123 LEU A C 1
ATOM 937 O O . LEU A 1 123 ? -0.237 -18.915 14.749 1.00 60.09 123 LEU A O 1
ATOM 941 N N . ILE A 1 124 ? 1.397 -17.417 14.353 1.00 75.69 124 ILE A N 1
ATOM 942 C CA . ILE A 1 124 ? 1.227 -16.645 15.579 1.00 75.69 124 ILE A CA 1
ATOM 943 C C . ILE A 1 124 ? 0.468 -15.365 15.207 1.00 75.69 124 ILE A C 1
ATOM 945 O O . ILE A 1 124 ? 1.003 -14.557 14.446 1.00 75.69 124 ILE A O 1
ATOM 949 N N . PRO A 1 125 ? -0.767 -15.173 15.703 1.00 84.06 125 PRO A N 1
ATOM 950 C CA . PRO A 1 125 ? -1.506 -13.932 15.505 1.00 84.06 125 PRO A CA 1
ATOM 951 C C . PRO A 1 125 ? -0.711 -12.728 16.017 1.00 84.06 125 PRO A C 1
ATOM 953 O O . PRO A 1 125 ? -0.146 -12.778 17.113 1.00 84.06 125 PRO A O 1
ATOM 956 N N . VAL A 1 126 ? -0.701 -11.639 15.247 1.00 89.19 126 VAL A N 1
ATOM 957 C CA . VAL A 1 126 ? -0.189 -10.348 15.717 1.00 89.19 126 VAL A CA 1
ATOM 958 C C . VAL A 1 126 ? -1.086 -9.879 16.859 1.00 89.19 126 VAL A C 1
ATOM 960 O O . VAL A 1 126 ? -2.313 -9.932 16.748 1.00 89.19 126 VAL A O 1
ATOM 963 N N . ARG A 1 127 ? -0.477 -9.443 17.962 1.00 91.69 127 ARG A N 1
ATOM 964 C CA . ARG A 1 127 ? -1.187 -8.851 19.100 1.00 91.69 127 ARG A CA 1
ATOM 965 C C . ARG A 1 127 ? -1.227 -7.338 18.932 1.00 91.69 127 ARG A C 1
ATOM 967 O O . ARG A 1 127 ? -0.284 -6.755 18.406 1.00 91.69 127 ARG A O 1
ATOM 974 N N . MET A 1 128 ? -2.277 -6.700 19.441 1.00 92.50 128 MET A N 1
ATOM 975 C CA . MET A 1 128 ? -2.434 -5.242 19.363 1.00 92.50 128 MET A CA 1
ATOM 976 C C . MET A 1 128 ? -1.261 -4.475 19.987 1.00 92.50 128 MET A C 1
ATOM 978 O O . MET A 1 128 ? -0.803 -3.484 19.431 1.00 92.50 128 MET A O 1
ATOM 982 N N . GLU A 1 129 ? -0.706 -4.988 21.087 1.00 92.31 129 GLU A N 1
ATOM 983 C CA . GLU A 1 129 ? 0.462 -4.403 21.757 1.00 92.31 129 GLU A CA 1
ATOM 984 C C . GLU A 1 129 ? 1.751 -4.437 20.917 1.00 92.31 129 GLU A C 1
ATOM 986 O O . GLU A 1 129 ? 2.658 -3.638 21.149 1.00 92.31 129 GLU A O 1
ATOM 991 N N . ASP A 1 130 ? 1.829 -5.341 19.935 1.00 90.19 130 ASP A N 1
ATOM 992 C CA . ASP A 1 130 ? 2.968 -5.483 19.025 1.00 90.19 130 ASP A CA 1
ATOM 993 C C . ASP A 1 130 ? 2.763 -4.694 17.718 1.00 90.19 130 ASP A C 1
ATOM 995 O O . ASP A 1 130 ? 3.586 -4.793 16.804 1.00 90.19 130 ASP A O 1
ATOM 999 N N . LEU A 1 131 ? 1.665 -3.935 17.593 1.00 90.31 131 LEU A N 1
ATOM 1000 C CA . LEU A 1 131 ? 1.426 -3.097 16.425 1.00 90.31 131 LEU A CA 1
ATOM 1001 C C . LEU A 1 131 ? 2.537 -2.067 16.270 1.00 90.31 131 LEU A C 1
ATOM 1003 O O . LEU A 1 131 ? 2.882 -1.341 17.198 1.00 90.31 131 LEU A O 1
ATOM 1007 N N . HIS A 1 132 ? 3.023 -1.963 15.041 1.00 90.75 132 HIS A N 1
ATOM 1008 C CA . HIS A 1 132 ? 3.864 -0.870 14.605 1.00 90.75 132 HIS A CA 1
ATOM 1009 C C . HIS A 1 132 ? 3.282 -0.303 13.314 1.00 90.75 132 HIS A C 1
ATOM 1011 O O . HIS A 1 132 ? 2.992 -1.046 12.366 1.00 90.75 132 HIS A O 1
ATOM 1017 N N . PHE A 1 133 ? 3.061 1.009 13.310 1.00 92.19 133 PHE A N 1
ATOM 1018 C CA . PHE A 1 133 ? 2.390 1.699 12.218 1.00 92.19 133 PHE A CA 1
ATOM 1019 C C . PHE A 1 133 ? 3.398 2.202 11.191 1.00 92.19 133 PHE A C 1
ATOM 1021 O O . PHE A 1 133 ? 4.456 2.713 11.551 1.00 92.19 133 PHE A O 1
ATOM 1028 N N . VAL A 1 134 ? 3.035 2.111 9.914 1.00 92.38 134 VAL A N 1
ATOM 1029 C CA . VAL A 1 134 ? 3.754 2.775 8.823 1.00 92.38 134 VAL A CA 1
ATOM 1030 C C . VAL A 1 134 ? 2.940 3.961 8.311 1.00 92.38 134 VAL A C 1
ATOM 1032 O O . VAL A 1 134 ? 1.773 3.821 7.925 1.00 92.38 134 VAL A O 1
ATOM 1035 N N . ASP A 1 135 ? 3.541 5.148 8.301 1.00 90.00 135 ASP A N 1
ATOM 1036 C CA . ASP A 1 135 ? 2.884 6.365 7.827 1.00 90.00 135 ASP A CA 1
ATOM 1037 C C . ASP A 1 135 ? 3.890 7.427 7.355 1.00 90.00 135 ASP A C 1
ATOM 1039 O O . ASP A 1 135 ? 5.065 7.139 7.175 1.00 90.00 135 ASP A O 1
ATOM 1043 N N . SER A 1 136 ? 3.423 8.647 7.093 1.00 87.56 136 SER A N 1
ATOM 1044 C CA . SER A 1 136 ? 4.281 9.808 6.877 1.00 87.56 136 SER A CA 1
ATOM 1045 C C . SER A 1 136 ? 3.696 11.027 7.573 1.00 87.56 136 SER A C 1
ATOM 1047 O O . SER A 1 136 ? 2.665 11.561 7.151 1.00 87.56 136 SER A O 1
ATOM 1049 N N . SER A 1 137 ? 4.397 11.497 8.597 1.00 80.88 137 SER A N 1
ATOM 1050 C CA . SER A 1 137 ? 4.101 12.711 9.366 1.00 80.88 137 SER A CA 1
ATOM 1051 C C . SER A 1 137 ? 4.031 13.977 8.503 1.00 80.88 137 SER A C 1
ATOM 1053 O O . SER A 1 137 ? 3.249 14.884 8.785 1.00 80.88 137 SER A O 1
ATOM 1055 N N . VAL A 1 138 ? 4.796 14.027 7.410 1.00 81.12 138 VAL A N 1
ATOM 1056 C CA . VAL A 1 138 ? 4.820 15.159 6.467 1.00 81.12 138 VAL A CA 1
ATOM 1057 C C . VAL A 1 138 ? 3.738 15.073 5.386 1.00 81.12 138 VAL A C 1
ATOM 1059 O O . VAL A 1 138 ? 3.554 16.011 4.605 1.00 81.12 138 VAL A O 1
ATOM 1062 N N . SER A 1 139 ? 3.000 13.962 5.308 1.00 76.88 139 SE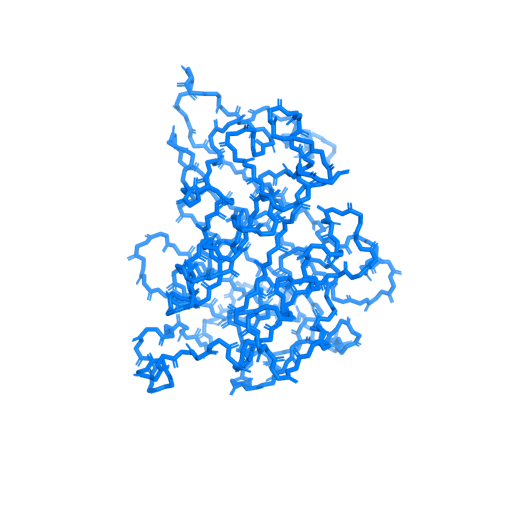R A N 1
ATOM 1063 C CA . SER A 1 139 ? 1.919 13.811 4.341 1.00 76.88 139 SER A CA 1
ATOM 1064 C C . SER A 1 139 ? 0.657 14.517 4.826 1.00 76.88 139 SER A C 1
ATOM 1066 O O . SER A 1 139 ? 0.089 14.202 5.868 1.00 76.88 139 SER A O 1
ATOM 1068 N N . CYS A 1 140 ? 0.122 15.427 4.015 1.00 73.38 140 CYS A N 1
ATOM 1069 C CA . CYS A 1 140 ? -1.165 16.056 4.306 1.00 73.38 140 CYS A CA 1
ATOM 1070 C C . CYS A 1 140 ? -2.372 15.126 4.066 1.00 73.38 140 CYS A C 1
ATOM 1072 O O . CYS A 1 140 ? -3.509 15.540 4.308 1.00 73.38 140 CYS A O 1
ATOM 1074 N N . ALA A 1 141 ? -2.129 13.898 3.592 1.00 77.56 141 ALA A N 1
ATOM 1075 C CA . ALA A 1 141 ? -3.139 12.970 3.101 1.00 77.56 141 ALA A CA 1
ATOM 1076 C C . ALA A 1 141 ? -3.915 12.241 4.210 1.00 77.56 141 ALA A C 1
ATOM 1078 O O . ALA A 1 141 ? -4.935 11.628 3.903 1.00 77.56 141 ALA A O 1
ATOM 1079 N N . THR A 1 142 ? -3.461 12.302 5.464 1.00 87.75 142 THR A N 1
ATOM 1080 C CA . THR A 1 142 ? -4.124 11.703 6.630 1.00 87.75 142 THR A CA 1
ATOM 1081 C C . THR A 1 142 ? -4.162 12.688 7.800 1.00 87.75 142 THR A C 1
ATOM 1083 O O . THR A 1 142 ? -3.381 13.640 7.864 1.00 87.75 142 THR A O 1
ATOM 1086 N N . ASP A 1 143 ? -5.112 12.498 8.704 1.00 89.75 143 ASP A N 1
ATOM 1087 C CA . ASP A 1 143 ? -5.156 13.158 10.002 1.00 89.75 143 ASP A CA 1
ATOM 1088 C C . ASP A 1 143 ? -4.312 12.363 11.009 1.00 89.75 143 ASP A C 1
ATOM 1090 O O . ASP A 1 143 ? -4.791 11.411 11.630 1.00 89.75 143 ASP A O 1
ATOM 1094 N N . SER A 1 144 ? -3.039 12.744 11.137 1.00 87.81 144 SER A N 1
ATOM 1095 C CA . SER A 1 144 ? -2.062 12.042 11.976 1.00 87.81 144 SER A CA 1
ATOM 1096 C C . SER A 1 144 ? -2.459 12.009 13.452 1.00 87.81 144 SER A C 1
ATOM 1098 O O . SER A 1 144 ? -2.172 11.017 14.115 1.00 87.81 144 SER A O 1
ATOM 1100 N N . SER A 1 145 ? -3.192 13.019 13.943 1.00 89.56 145 SER A N 1
ATOM 1101 C CA . SER A 1 145 ? -3.653 13.070 15.338 1.00 89.56 145 SER A CA 1
ATOM 1102 C C . SER A 1 145 ? -4.592 11.904 15.672 1.00 89.56 145 SER A C 1
ATOM 1104 O O . SER A 1 145 ? -4.458 11.254 16.706 1.00 89.56 145 SER A O 1
ATOM 1106 N N . LYS A 1 146 ? -5.489 11.546 14.745 1.00 91.81 146 LYS A N 1
ATOM 1107 C CA . LYS A 1 146 ? -6.380 10.387 14.898 1.00 91.81 146 LYS A CA 1
ATOM 1108 C C . LYS A 1 146 ? -5.617 9.068 14.863 1.00 91.81 146 LYS A C 1
ATOM 1110 O O . LYS A 1 146 ? -5.998 8.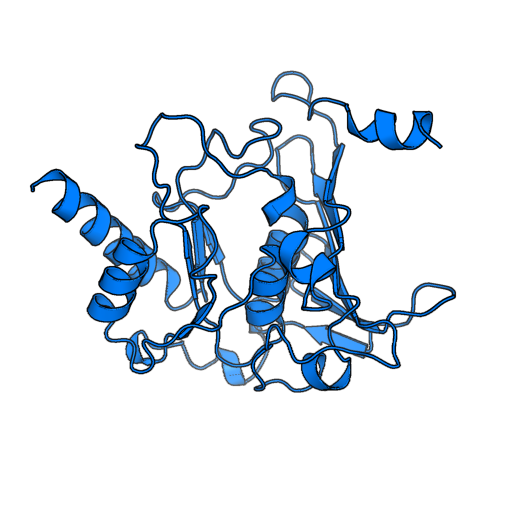126 15.552 1.00 91.81 146 LYS A O 1
ATOM 1115 N N . VAL A 1 147 ? -4.540 8.997 14.079 1.00 91.31 147 VAL A N 1
ATOM 1116 C CA . VAL A 1 147 ? -3.658 7.823 14.055 1.00 91.31 147 VAL A CA 1
ATOM 1117 C C . VAL A 1 147 ? -2.902 7.688 15.386 1.00 91.31 147 VAL A C 1
ATOM 1119 O O . VAL A 1 147 ? -2.698 6.565 15.833 1.00 91.31 147 VAL A O 1
ATOM 1122 N N . GLU A 1 148 ? -2.512 8.792 16.040 1.00 90.31 148 GLU A N 1
ATOM 1123 C CA . GLU A 1 148 ? -1.840 8.774 17.361 1.00 90.31 148 GLU A CA 1
ATOM 1124 C C . GLU A 1 148 ? -2.789 8.236 18.425 1.00 90.31 148 GLU A C 1
ATOM 1126 O O . GLU A 1 148 ? -2.482 7.238 19.070 1.00 90.31 148 GLU A O 1
ATOM 1131 N N . ILE A 1 149 ? -3.994 8.806 18.501 1.00 92.56 149 ILE A N 1
ATOM 1132 C CA . ILE A 1 149 ? -5.035 8.355 19.433 1.00 92.56 149 ILE A CA 1
ATOM 1133 C C . ILE A 1 149 ? -5.361 6.872 19.208 1.00 92.56 149 ILE A C 1
ATOM 1135 O O . ILE A 1 149 ? -5.540 6.121 20.166 1.00 92.56 149 ILE A O 1
ATOM 1139 N N . LEU A 1 150 ? -5.445 6.423 17.949 1.00 93.69 150 LEU A N 1
ATOM 1140 C CA . LEU A 1 150 ? -5.690 5.015 17.642 1.00 93.69 150 LEU A CA 1
ATOM 1141 C C . LEU A 1 150 ? -4.549 4.119 18.138 1.00 93.69 150 LEU A C 1
ATOM 1143 O O . LEU A 1 150 ? -4.828 3.080 18.734 1.00 93.69 150 LEU A O 1
ATOM 1147 N N . ALA A 1 151 ? -3.290 4.503 17.908 1.00 92.19 151 ALA A N 1
ATOM 1148 C CA . ALA A 1 151 ? -2.126 3.735 18.349 1.00 92.19 151 ALA A CA 1
ATOM 1149 C C . ALA A 1 151 ? -2.045 3.643 19.883 1.00 92.19 151 ALA A C 1
ATOM 1151 O O . ALA A 1 151 ? -1.797 2.563 20.422 1.00 92.19 151 ALA A O 1
ATOM 1152 N N . GLU A 1 152 ? -2.339 4.741 20.586 1.00 92.06 152 GLU A N 1
ATOM 1153 C CA . GLU A 1 152 ? -2.422 4.773 22.050 1.00 92.06 152 GLU A CA 1
ATOM 1154 C C . GLU A 1 152 ? -3.528 3.851 22.576 1.00 92.06 152 GLU A C 1
ATOM 1156 O O . GLU A 1 152 ? -3.286 3.026 23.459 1.00 92.06 152 GLU A O 1
ATOM 1161 N N . ARG A 1 153 ? -4.738 3.930 22.003 1.00 93.50 153 ARG A N 1
ATOM 1162 C CA . ARG A 1 153 ? -5.873 3.072 22.395 1.00 93.50 153 ARG A CA 1
ATOM 1163 C C . ARG A 1 153 ? -5.643 1.598 22.078 1.00 93.50 153 ARG A C 1
ATOM 1165 O O . ARG A 1 153 ? -6.149 0.740 22.794 1.00 93.50 153 ARG A O 1
ATOM 1172 N N . ALA A 1 154 ? -4.881 1.304 21.027 1.00 93.12 154 ALA A N 1
ATOM 1173 C CA . ALA A 1 154 ? -4.455 -0.051 20.701 1.00 93.12 154 ALA A CA 1
ATOM 1174 C C . ALA A 1 154 ? -3.445 -0.624 21.713 1.00 93.12 154 ALA A C 1
ATOM 1176 O O . ALA A 1 154 ? -3.190 -1.827 21.698 1.00 93.12 154 ALA A O 1
ATOM 1177 N N . GLY A 1 155 ? -2.861 0.211 22.582 1.00 93.00 155 GLY A N 1
ATOM 1178 C CA . GLY A 1 155 ? -1.822 -0.205 23.521 1.00 93.00 155 GLY A CA 1
ATOM 1179 C C . GLY A 1 155 ? -0.511 -0.584 22.831 1.00 93.00 155 GLY A C 1
ATOM 1180 O O . GLY A 1 155 ? 0.234 -1.410 23.359 1.00 93.00 155 GLY A O 1
ATOM 1181 N N . ALA A 1 156 ? -0.243 -0.024 21.644 1.00 90.38 156 ALA A N 1
ATOM 1182 C CA . ALA A 1 156 ? 0.973 -0.296 20.886 1.00 90.38 156 ALA A CA 1
ATOM 1183 C C . ALA A 1 156 ? 2.212 0.108 21.701 1.00 90.38 156 ALA A C 1
ATOM 1185 O O . ALA A 1 156 ? 2.323 1.243 22.166 1.00 90.38 156 ALA A O 1
ATOM 1186 N N . ARG A 1 157 ? 3.155 -0.825 21.880 1.00 86.69 157 ARG A N 1
ATOM 1187 C CA . ARG A 1 157 ? 4.386 -0.584 22.657 1.00 86.69 157 ARG A CA 1
ATOM 1188 C C . ARG A 1 157 ? 5.336 0.386 21.962 1.00 86.69 157 ARG A C 1
ATOM 1190 O O . ARG A 1 157 ? 6.059 1.117 22.631 1.00 86.69 157 ARG A O 1
ATOM 1197 N N . GLU A 1 158 ? 5.349 0.365 20.633 1.00 82.06 158 GLU A N 1
ATOM 1198 C CA . GLU A 1 158 ? 6.115 1.287 19.803 1.00 82.06 158 GLU A CA 1
ATOM 1199 C C . GLU A 1 158 ? 5.159 2.310 19.188 1.00 82.06 158 GLU A C 1
ATOM 1201 O O . GLU A 1 158 ? 4.428 2.005 18.245 1.00 82.06 158 GLU A O 1
ATOM 1206 N N . THR A 1 159 ? 5.153 3.520 19.743 1.00 73.38 159 THR A N 1
ATOM 1207 C CA . THR A 1 159 ? 4.324 4.632 19.254 1.00 73.38 159 THR A CA 1
ATOM 1208 C C . THR A 1 159 ? 5.002 5.427 18.141 1.00 73.38 159 THR A C 1
ATOM 1210 O O . THR A 1 159 ? 4.319 6.086 17.355 1.00 73.38 159 THR A O 1
ATOM 1213 N N . GLU A 1 160 ? 6.332 5.340 18.034 1.00 82.81 160 GLU A N 1
ATOM 1214 C CA . GLU A 1 160 ? 7.066 5.823 16.867 1.00 82.81 160 GLU A CA 1
ATOM 1215 C C . GLU A 1 160 ? 6.632 5.038 15.629 1.00 82.81 160 GLU A C 1
ATOM 1217 O O . GLU A 1 160 ? 6.395 3.831 15.688 1.00 82.81 160 GLU A O 1
ATOM 1222 N N . ARG A 1 161 ? 6.502 5.734 14.501 1.00 86.81 161 ARG A N 1
ATOM 1223 C CA . ARG A 1 161 ? 6.037 5.158 13.239 1.00 86.81 161 ARG A CA 1
ATOM 1224 C C . ARG A 1 161 ? 7.221 4.894 12.328 1.00 86.81 161 ARG A C 1
ATOM 1226 O O . ARG A 1 161 ? 8.202 5.631 12.350 1.00 86.81 161 ARG A O 1
ATOM 1233 N N . THR A 1 162 ? 7.089 3.899 11.460 1.00 89.31 162 THR A N 1
ATOM 1234 C CA . THR A 1 162 ? 7.955 3.807 10.285 1.00 89.31 162 THR A CA 1
ATOM 1235 C C . THR A 1 162 ? 7.552 4.923 9.323 1.00 89.31 162 THR A C 1
ATOM 1237 O O . THR A 1 162 ? 6.471 4.877 8.729 1.00 89.31 162 THR A O 1
ATOM 1240 N N . GLU A 1 163 ? 8.398 5.944 9.220 1.00 91.62 163 GLU A N 1
ATOM 1241 C CA . GLU A 1 163 ? 8.188 7.111 8.366 1.00 91.62 163 GLU A CA 1
ATOM 1242 C C . GLU A 1 163 ? 8.597 6.784 6.926 1.00 91.62 163 GLU A C 1
ATOM 1244 O O . GLU A 1 163 ? 9.781 6.676 6.628 1.00 91.62 163 GLU A O 1
ATOM 1249 N N . ILE A 1 164 ? 7.615 6.623 6.035 1.00 93.75 164 ILE A N 1
ATOM 1250 C CA . ILE A 1 164 ? 7.821 6.384 4.599 1.00 93.75 164 ILE A CA 1
ATOM 1251 C C . ILE A 1 164 ? 6.898 7.292 3.792 1.00 93.75 164 ILE A C 1
ATOM 1253 O O . ILE A 1 164 ? 5.672 7.226 3.935 1.00 93.75 164 ILE A O 1
ATOM 1257 N N . TYR A 1 165 ? 7.436 8.121 2.896 1.00 94.56 165 TYR A N 1
ATOM 1258 C CA . TYR A 1 165 ? 6.625 9.111 2.183 1.00 94.56 165 TYR A CA 1
ATOM 1259 C C . TYR A 1 165 ? 5.728 8.474 1.112 1.00 94.56 165 TYR A C 1
ATOM 1261 O O . TYR A 1 165 ? 4.512 8.702 1.122 1.00 94.56 165 TYR A O 1
ATOM 1269 N N . SER A 1 166 ? 6.304 7.662 0.217 1.00 95.12 166 SER A N 1
ATOM 1270 C CA . SER A 1 166 ? 5.594 7.005 -0.897 1.00 95.12 166 SER A CA 1
ATOM 1271 C C . SER A 1 166 ? 4.463 6.099 -0.394 1.00 95.12 166 SER A C 1
ATOM 1273 O O . SER A 1 166 ? 4.671 5.236 0.460 1.00 95.12 166 SER A O 1
ATOM 1275 N N . SER A 1 167 ? 3.253 6.253 -0.947 1.00 94.12 167 SER A N 1
ATOM 1276 C CA . SER A 1 167 ? 2.103 5.419 -0.568 1.00 94.12 167 SER A CA 1
ATOM 1277 C C . SER A 1 167 ? 2.369 3.941 -0.837 1.00 94.12 167 SER A C 1
ATOM 1279 O O . SER A 1 167 ? 2.058 3.098 0.005 1.00 94.12 167 SER A O 1
ATOM 1281 N N . HIS A 1 168 ? 2.984 3.621 -1.973 1.00 97.06 168 HIS A N 1
ATOM 1282 C CA . HIS A 1 168 ? 3.298 2.250 -2.336 1.00 97.06 168 HIS A CA 1
ATOM 1283 C C . HIS A 1 168 ? 4.477 1.662 -1.562 1.00 97.06 168 HIS A C 1
ATOM 1285 O O . HIS A 1 168 ? 4.440 0.472 -1.246 1.00 97.06 168 HIS A O 1
ATOM 1291 N N . MET A 1 169 ? 5.486 2.460 -1.203 1.00 96.44 169 MET A N 1
ATOM 1292 C CA . MET A 1 169 ? 6.584 1.978 -0.359 1.00 96.44 169 MET A CA 1
ATOM 1293 C C . MET A 1 169 ? 6.100 1.585 1.039 1.00 96.44 169 MET A C 1
ATOM 1295 O O . MET A 1 169 ? 6.611 0.616 1.595 1.00 96.44 169 MET A O 1
ATOM 1299 N N . ARG A 1 170 ? 5.038 2.215 1.566 1.00 95.31 170 ARG A N 1
ATOM 1300 C CA . ARG A 1 170 ? 4.389 1.762 2.813 1.00 95.31 170 ARG A CA 1
ATOM 1301 C C . ARG A 1 170 ? 3.810 0.352 2.674 1.00 95.31 170 ARG A C 1
ATOM 1303 O O . ARG A 1 170 ? 3.994 -0.482 3.556 1.00 95.31 170 ARG A O 1
ATOM 1310 N N . TYR A 1 171 ? 3.157 0.043 1.550 1.00 96.25 171 TYR A N 1
ATOM 1311 C CA . TYR A 1 171 ? 2.725 -1.331 1.268 1.00 96.25 171 TYR A CA 1
ATOM 1312 C C . TYR A 1 171 ? 3.916 -2.277 1.110 1.00 96.25 171 TYR A C 1
ATOM 1314 O O . TYR A 1 171 ? 3.873 -3.381 1.646 1.00 96.25 171 TYR A O 1
ATOM 1322 N N . ALA A 1 172 ? 4.973 -1.866 0.400 1.00 95.81 172 ALA A N 1
ATOM 1323 C CA . ALA A 1 172 ? 6.179 -2.678 0.250 1.00 95.81 172 ALA A CA 1
ATOM 1324 C C . ALA A 1 172 ? 6.799 -3.013 1.615 1.00 95.81 172 ALA A C 1
ATOM 1326 O O . ALA A 1 172 ? 7.132 -4.174 1.840 1.00 95.81 172 ALA A O 1
ATOM 1327 N N . ALA A 1 173 ? 6.853 -2.049 2.541 1.00 94.12 173 ALA A N 1
ATOM 1328 C CA . ALA A 1 173 ? 7.299 -2.254 3.918 1.00 94.12 173 ALA A CA 1
ATOM 1329 C C . ALA A 1 173 ? 6.435 -3.288 4.645 1.00 94.12 173 ALA A C 1
ATOM 1331 O O . ALA A 1 173 ? 6.968 -4.240 5.193 1.00 94.12 173 ALA A O 1
ATOM 1332 N N . MET A 1 174 ? 5.106 -3.215 4.549 1.00 93.56 174 MET A N 1
ATOM 1333 C CA . MET A 1 174 ? 4.242 -4.222 5.187 1.00 93.56 174 MET A CA 1
ATOM 1334 C C . MET A 1 174 ? 4.280 -5.606 4.498 1.00 93.56 174 MET A C 1
ATOM 1336 O O . MET A 1 174 ? 3.974 -6.627 5.119 1.00 93.56 174 MET A O 1
ATOM 1340 N N . VAL A 1 175 ? 4.637 -5.681 3.209 1.00 93.44 175 VAL A N 1
ATOM 1341 C CA . VAL A 1 175 ? 4.769 -6.952 2.463 1.00 93.44 175 VAL A CA 1
ATOM 1342 C C . VAL A 1 175 ? 6.107 -7.638 2.727 1.00 93.44 175 VAL A C 1
ATOM 1344 O O . VAL A 1 175 ? 6.146 -8.858 2.916 1.00 93.44 175 VAL A O 1
ATOM 1347 N N . LEU A 1 176 ? 7.196 -6.872 2.666 1.00 90.81 176 LEU A N 1
ATOM 1348 C CA . LEU A 1 176 ? 8.576 -7.354 2.736 1.00 90.81 176 LEU A CA 1
ATOM 1349 C C . LEU A 1 176 ? 9.141 -7.315 4.154 1.00 90.81 176 LEU A C 1
ATOM 1351 O O . LEU A 1 176 ? 9.888 -8.221 4.529 1.00 90.81 176 LEU A O 1
ATOM 1355 N N . GLY A 1 177 ? 8.789 -6.264 4.888 1.00 69.31 177 GLY A N 1
ATOM 1356 C CA . GLY A 1 177 ? 9.300 -5.935 6.206 1.00 69.31 177 GLY A CA 1
ATOM 1357 C C . GLY A 1 177 ? 8.768 -6.836 7.310 1.00 69.31 177 GLY A C 1
ATOM 1358 O O . GLY A 1 177 ? 7.914 -7.711 7.117 1.00 69.31 177 GLY A O 1
ATOM 1359 N N . GLY A 1 178 ? 9.367 -6.657 8.483 1.00 65.06 178 GLY A N 1
ATOM 1360 C CA . GLY A 1 178 ? 9.262 -7.590 9.596 1.00 65.06 178 GLY A CA 1
ATOM 1361 C C . GLY A 1 178 ? 8.284 -7.221 10.701 1.00 65.06 178 GLY A C 1
ATOM 1362 O O . GLY A 1 178 ? 8.054 -8.079 11.556 1.00 65.06 178 GLY A O 1
ATOM 1363 N N . ARG A 1 179 ? 7.773 -5.978 10.760 1.00 72.44 179 ARG A N 1
ATOM 1364 C CA . ARG A 1 179 ? 7.034 -5.490 11.949 1.00 72.44 179 ARG A CA 1
ATOM 1365 C C . ARG A 1 179 ? 5.940 -4.461 11.669 1.00 72.44 179 ARG A C 1
ATOM 1367 O O . ARG A 1 179 ? 5.140 -4.187 12.551 1.00 72.44 179 ARG A O 1
ATOM 1374 N N . GLU A 1 180 ? 5.887 -3.884 10.478 1.00 85.81 180 GLU A N 1
ATOM 1375 C CA . GLU A 1 180 ? 4.855 -2.940 10.068 1.00 85.81 180 GLU A CA 1
ATOM 1376 C C . GLU A 1 180 ? 3.558 -3.720 9.814 1.00 85.81 180 GLU A C 1
ATOM 1378 O O . GLU A 1 180 ? 3.387 -4.371 8.779 1.00 85.81 180 GLU A O 1
ATOM 1383 N N . PHE A 1 181 ? 2.658 -3.711 10.796 1.00 90.06 181 PHE A N 1
ATOM 1384 C CA . PHE A 1 181 ? 1.428 -4.508 10.759 1.00 90.06 181 PHE A CA 1
ATOM 1385 C C . PHE A 1 181 ? 0.194 -3.690 10.406 1.00 90.06 181 PHE A C 1
ATOM 1387 O O . PHE A 1 181 ? -0.845 -4.283 10.119 1.00 90.06 181 PHE A O 1
ATOM 1394 N N . ALA A 1 182 ? 0.284 -2.359 10.443 1.00 94.06 182 ALA A N 1
ATOM 1395 C CA . ALA A 1 182 ? -0.859 -1.496 10.212 1.00 94.06 182 ALA A CA 1
ATOM 1396 C C . ALA A 1 182 ? -0.491 -0.162 9.554 1.00 94.06 182 ALA A C 1
ATOM 1398 O O . ALA A 1 182 ? 0.532 0.459 9.831 1.00 94.06 182 ALA A O 1
ATOM 1399 N N . GLN A 1 183 ? -1.413 0.317 8.736 1.00 94.88 183 GLN A N 1
ATOM 1400 C CA . GLN A 1 183 ? -1.525 1.682 8.261 1.00 94.88 183 GLN A CA 1
ATOM 1401 C C . GLN A 1 183 ? -3.001 2.063 8.339 1.00 94.88 183 GLN A C 1
ATOM 1403 O O . GLN A 1 183 ? -3.863 1.351 7.819 1.00 94.88 183 GLN A O 1
ATOM 1408 N N . VAL A 1 184 ? -3.292 3.219 8.928 1.00 94.75 184 VAL A N 1
ATOM 1409 C CA . VAL A 1 184 ? -4.641 3.790 8.941 1.00 94.75 184 VAL A CA 1
ATOM 1410 C C . VAL A 1 184 ? -4.570 5.197 8.374 1.00 94.75 184 VAL A C 1
ATOM 1412 O O . VAL A 1 184 ? -3.755 6.004 8.810 1.00 94.75 184 VAL A O 1
ATOM 1415 N N . ARG A 1 185 ? -5.419 5.498 7.390 1.00 93.12 185 ARG A N 1
ATOM 1416 C CA . ARG A 1 185 ? -5.550 6.841 6.826 1.00 93.12 185 ARG A CA 1
ATOM 1417 C C . ARG A 1 185 ? -6.917 7.409 7.169 1.00 93.12 185 ARG A C 1
ATOM 1419 O O . ARG A 1 185 ? -7.936 6.960 6.639 1.00 93.12 185 ARG A O 1
ATOM 1426 N N . PHE A 1 186 ? -6.925 8.424 8.025 1.00 92.62 186 PHE A N 1
ATOM 1427 C CA . PHE A 1 186 ? -8.117 9.196 8.350 1.00 92.62 186 PHE A CA 1
ATOM 1428 C C . PHE A 1 186 ? -8.222 10.392 7.402 1.00 92.62 186 PHE A C 1
ATOM 1430 O O . PHE A 1 186 ? -7.336 11.247 7.408 1.00 92.62 186 PHE A O 1
ATOM 1437 N N . PRO A 1 187 ? -9.284 10.505 6.587 1.00 90.31 187 PRO A N 1
ATOM 1438 C CA . PRO A 1 187 ? -9.484 11.691 5.770 1.00 90.31 187 PRO A CA 1
ATOM 1439 C C . PRO A 1 187 ? -9.665 12.924 6.662 1.00 90.31 187 PRO A C 1
ATOM 1441 O O . PRO A 1 187 ? -10.416 12.893 7.637 1.00 90.31 187 PRO A O 1
ATOM 1444 N N . LYS A 1 188 ? -9.018 14.037 6.298 1.00 87.44 188 LYS A N 1
ATOM 1445 C CA . LYS A 1 188 ? -9.268 15.342 6.940 1.00 87.44 188 LYS A CA 1
ATOM 1446 C C . LYS A 1 188 ? -10.655 15.893 6.602 1.00 87.44 188 LYS A C 1
ATOM 1448 O O . LYS A 1 188 ? -11.237 16.629 7.388 1.00 87.44 188 LYS A O 1
ATOM 1453 N N . LYS A 1 189 ? -11.170 15.539 5.423 1.00 84.94 189 LYS A N 1
ATOM 1454 C CA . LYS A 1 189 ? -12.511 15.907 4.966 1.00 84.94 189 LYS A CA 1
ATOM 1455 C C . LYS A 1 189 ? -13.567 14.976 5.543 1.00 84.94 189 LYS A C 1
ATOM 1457 O O . LYS A 1 189 ? -13.324 13.774 5.696 1.00 84.94 189 LYS A O 1
ATOM 1462 N N . ALA A 1 190 ? -14.747 15.527 5.813 1.00 82.69 190 ALA A N 1
ATOM 1463 C CA . ALA A 1 190 ? -15.853 14.762 6.360 1.00 82.69 190 ALA A CA 1
ATOM 1464 C C . ALA A 1 190 ? -16.336 13.676 5.385 1.00 82.69 190 ALA A C 1
ATOM 1466 O O . ALA A 1 190 ? -16.094 13.709 4.174 1.00 82.69 190 ALA A O 1
ATOM 1467 N N . LYS A 1 191 ? -17.035 12.682 5.929 1.00 81.19 191 LYS A N 1
ATOM 1468 C CA . LYS A 1 191 ? -17.664 11.628 5.134 1.00 81.19 191 LYS A CA 1
ATOM 1469 C C . LYS A 1 191 ? -18.706 12.233 4.188 1.00 81.19 191 LYS A C 1
ATOM 1471 O O . LYS A 1 191 ? -19.530 13.035 4.610 1.00 81.19 191 LYS A O 1
ATOM 1476 N N . GLY A 1 192 ? -18.682 11.820 2.920 1.00 75.12 192 GLY A N 1
ATOM 1477 C CA . GLY A 1 192 ? -19.554 12.352 1.865 1.00 75.12 192 GLY A CA 1
ATOM 1478 C C . GLY A 1 192 ? -18.934 13.498 1.061 1.00 75.12 192 GLY A C 1
ATOM 1479 O O . GLY A 1 192 ? -19.435 13.824 -0.013 1.00 75.12 192 GLY A O 1
ATOM 1480 N N . GLU A 1 193 ? -17.815 14.064 1.518 1.00 79.50 193 GLU A N 1
ATOM 1481 C CA . GLU A 1 193 ? -17.006 14.968 0.705 1.00 79.50 193 GLU A CA 1
ATOM 1482 C C . GLU A 1 193 ? -16.065 14.203 -0.237 1.00 79.50 193 GLU A C 1
ATOM 1484 O O . GLU A 1 193 ? -15.784 13.016 -0.062 1.00 79.50 193 GLU A O 1
ATOM 1489 N N . ALA A 1 194 ? -15.542 14.901 -1.249 1.00 72.94 194 ALA A N 1
ATOM 1490 C CA . ALA A 1 194 ? -14.621 14.318 -2.218 1.00 72.94 194 ALA A CA 1
ATOM 1491 C C . ALA A 1 194 ? -13.360 13.755 -1.538 1.00 72.94 194 ALA A C 1
ATOM 1493 O O . ALA A 1 194 ? -12.599 14.498 -0.908 1.00 72.94 194 ALA A O 1
ATOM 1494 N N . THR A 1 195 ? -13.118 12.454 -1.726 1.00 77.44 195 THR A N 1
ATOM 1495 C CA . THR A 1 195 ? -11.915 11.782 -1.225 1.00 77.44 195 THR A CA 1
ATOM 1496 C C . THR A 1 195 ? -10.646 12.390 -1.835 1.00 77.44 195 THR A C 1
ATOM 1498 O O . THR A 1 195 ? -10.617 12.699 -3.036 1.00 77.44 195 THR A O 1
ATOM 1501 N N . PRO A 1 196 ? -9.575 12.585 -1.044 1.00 77.88 196 PRO A N 1
ATOM 1502 C CA . PRO A 1 196 ? -8.320 13.085 -1.584 1.00 77.88 196 PRO A CA 1
ATOM 1503 C C . PRO A 1 196 ? -7.602 12.036 -2.444 1.00 77.88 196 PRO A C 1
ATOM 1505 O O . PRO A 1 196 ? -6.908 12.421 -3.387 1.00 77.88 196 PRO A O 1
ATOM 1508 N N . TRP A 1 197 ? -7.792 10.741 -2.178 1.00 88.81 197 TRP A N 1
ATOM 1509 C CA . TRP A 1 197 ? -6.945 9.686 -2.739 1.00 88.81 197 TRP A CA 1
ATOM 1510 C C . TRP A 1 197 ? -7.394 9.211 -4.113 1.00 88.81 197 TRP A C 1
ATOM 1512 O O . TRP A 1 197 ? -8.589 9.059 -4.406 1.00 88.81 197 TRP A O 1
ATOM 1522 N N . CYS A 1 198 ? -6.401 8.980 -4.960 1.00 92.50 198 CYS A N 1
ATOM 1523 C CA . CYS A 1 198 ? -6.589 8.425 -6.282 1.00 92.50 198 CYS A CA 1
ATOM 1524 C C . CYS A 1 198 ? -6.470 6.905 -6.244 1.00 92.50 198 CYS A C 1
ATOM 1526 O O . CYS A 1 198 ? -5.827 6.329 -5.372 1.00 92.50 198 CYS A O 1
ATOM 1528 N N . LEU A 1 199 ? -7.070 6.239 -7.228 1.00 94.38 199 LEU A N 1
ATOM 1529 C CA . LEU A 1 199 ? -6.958 4.786 -7.333 1.00 94.38 199 LEU A CA 1
ATOM 1530 C C . LEU A 1 199 ? -5.510 4.338 -7.598 1.00 94.38 199 LEU A C 1
ATOM 1532 O O . LEU A 1 199 ? -5.103 3.281 -7.115 1.00 94.38 199 LEU A O 1
ATOM 1536 N N . TRP A 1 200 ? -4.735 5.135 -8.345 1.00 95.19 200 TRP A N 1
ATOM 1537 C CA . TRP A 1 200 ? -3.361 4.788 -8.710 1.00 95.19 200 TRP A CA 1
ATOM 1538 C C . TRP A 1 200 ? -2.417 4.769 -7.509 1.00 95.19 200 TRP A C 1
ATOM 1540 O O . TRP A 1 200 ? -1.527 3.931 -7.517 1.00 95.19 200 TRP A O 1
ATOM 1550 N N . ASP A 1 201 ? -2.704 5.532 -6.447 1.00 93.94 201 ASP A N 1
ATOM 1551 C CA . ASP A 1 201 ? -1.937 5.554 -5.187 1.00 93.94 201 ASP A CA 1
ATOM 1552 C C . ASP A 1 201 ? -2.004 4.216 -4.409 1.00 93.94 201 ASP A C 1
ATOM 1554 O O . ASP A 1 201 ? -1.292 4.018 -3.421 1.00 93.94 201 ASP A O 1
ATOM 1558 N N . HIS A 1 202 ? -2.899 3.298 -4.811 1.00 96.00 202 HIS A N 1
ATOM 1559 C CA . HIS A 1 202 ? -3.241 2.095 -4.042 1.00 96.00 202 HIS A CA 1
ATOM 1560 C C . HIS A 1 202 ? -3.293 0.808 -4.869 1.00 96.00 202 HIS A C 1
ATOM 1562 O O . HIS A 1 202 ? -2.781 -0.218 -4.426 1.00 96.00 202 HIS A O 1
ATOM 1568 N N . ALA A 1 203 ? -3.893 0.835 -6.062 1.00 96.38 203 ALA A N 1
ATOM 1569 C CA . ALA A 1 203 ? -4.297 -0.382 -6.769 1.00 96.38 203 ALA A CA 1
ATOM 1570 C C . ALA A 1 203 ? -3.146 -1.367 -7.055 1.00 96.38 203 ALA A C 1
ATOM 1572 O O . ALA A 1 203 ? -3.299 -2.575 -6.890 1.00 96.38 203 ALA A O 1
ATOM 1573 N N . GLY A 1 204 ? -1.969 -0.875 -7.458 1.00 94.25 204 GLY A N 1
ATOM 1574 C CA . GLY A 1 204 ? -0.832 -1.751 -7.774 1.00 94.25 204 GLY A CA 1
ATOM 1575 C C . GLY A 1 204 ? -0.340 -2.539 -6.561 1.00 94.25 204 GLY A C 1
ATOM 1576 O O . GLY A 1 204 ? -0.092 -3.743 -6.648 1.00 94.25 204 GLY A O 1
ATOM 1577 N N . SER A 1 205 ? -0.241 -1.873 -5.412 1.00 97.50 205 SER A N 1
ATOM 1578 C CA . SER A 1 205 ? 0.327 -2.444 -4.194 1.00 97.50 205 SER A CA 1
ATOM 1579 C C . SER A 1 205 ? -0.696 -3.137 -3.299 1.00 97.50 205 SER A C 1
ATOM 1581 O O . SER A 1 205 ? -0.324 -4.078 -2.600 1.00 97.50 205 SER A O 1
ATOM 1583 N N . GLN A 1 206 ? -1.971 -2.736 -3.330 1.00 97.81 206 GLN A N 1
ATOM 1584 C CA . GLN A 1 206 ? -3.026 -3.386 -2.551 1.00 97.81 206 GLN A CA 1
ATOM 1585 C C . GLN A 1 206 ? -3.184 -4.856 -2.961 1.00 97.81 206 GLN A C 1
ATOM 1587 O O . GLN A 1 206 ? -3.200 -5.732 -2.094 1.00 97.81 206 GLN A O 1
ATOM 1592 N N . LEU A 1 207 ? -3.221 -5.151 -4.266 1.00 98.31 207 LEU A N 1
ATOM 1593 C CA . LEU A 1 207 ? -3.270 -6.535 -4.736 1.00 98.31 207 LEU A CA 1
ATOM 1594 C C . LEU A 1 207 ? -2.048 -7.338 -4.274 1.00 98.31 207 LEU A C 1
ATOM 1596 O O . LEU A 1 207 ? -2.192 -8.464 -3.802 1.00 98.31 207 LEU A O 1
ATOM 1600 N N . ILE A 1 208 ? -0.849 -6.756 -4.372 1.00 98.38 208 ILE A N 1
ATOM 1601 C CA . ILE A 1 208 ? 0.395 -7.384 -3.900 1.00 98.38 208 ILE A CA 1
ATOM 1602 C C . ILE A 1 208 ? 0.301 -7.693 -2.405 1.00 98.38 208 ILE A C 1
ATOM 1604 O O . ILE A 1 208 ? 0.631 -8.804 -1.986 1.00 98.38 208 ILE A O 1
ATOM 1608 N N . TYR A 1 209 ? -0.191 -6.743 -1.612 1.00 97.25 209 TYR A N 1
ATOM 1609 C CA . TYR A 1 209 ? -0.377 -6.897 -0.177 1.00 97.25 209 TYR A CA 1
ATOM 1610 C C . TYR A 1 209 ? -1.321 -8.054 0.160 1.00 97.25 209 TYR A C 1
ATOM 1612 O O . TYR A 1 209 ? -0.927 -8.975 0.882 1.00 97.25 209 TYR A O 1
ATOM 1620 N N . SER A 1 210 ? -2.514 -8.080 -0.436 1.00 95.94 210 SER A N 1
ATOM 1621 C CA . SER A 1 210 ? -3.493 -9.145 -0.196 1.00 95.94 210 SER A CA 1
ATOM 1622 C C . SER A 1 210 ? -3.011 -10.521 -0.669 1.00 95.94 210 SER A C 1
ATOM 1624 O O . SER A 1 210 ? -3.102 -11.493 0.081 1.00 95.94 210 SER A O 1
ATOM 1626 N N . GLU A 1 211 ? -2.453 -10.627 -1.879 1.00 97.19 211 GLU A N 1
ATOM 1627 C CA . GLU A 1 211 ? -1.986 -11.911 -2.421 1.00 97.19 211 GLU A CA 1
ATOM 1628 C C . GLU A 1 211 ? -0.752 -12.435 -1.683 1.00 97.19 211 GLU A C 1
ATOM 1630 O O . GLU A 1 211 ? -0.623 -13.640 -1.479 1.00 97.19 211 GLU A O 1
ATOM 1635 N N . SER A 1 212 ? 0.134 -11.555 -1.203 1.00 94.62 212 SER A N 1
ATOM 1636 C CA . SER A 1 212 ? 1.265 -11.962 -0.357 1.00 94.62 212 SER A CA 1
ATOM 1637 C C . SER A 1 212 ? 0.827 -12.589 0.970 1.00 94.62 212 SER A C 1
ATOM 1639 O O . SER A 1 212 ? 1.636 -13.236 1.637 1.00 94.62 212 SER A O 1
ATOM 1641 N N . GLY A 1 213 ? -0.441 -12.417 1.358 1.00 92.19 213 GLY A N 1
ATOM 1642 C CA . GLY A 1 213 ? -0.968 -12.843 2.646 1.00 92.19 213 GLY A CA 1
ATOM 1643 C C . GLY A 1 213 ? -0.565 -11.929 3.801 1.00 92.19 213 GLY A C 1
ATOM 1644 O O . GLY A 1 213 ? -0.739 -12.325 4.946 1.00 92.19 213 GLY A O 1
ATOM 1645 N N . ALA A 1 214 ? -0.014 -10.743 3.525 1.00 91.56 214 ALA A N 1
ATOM 1646 C CA . ALA A 1 214 ? 0.391 -9.794 4.558 1.00 91.56 214 ALA A CA 1
ATOM 1647 C C . ALA A 1 214 ? -0.790 -9.246 5.366 1.00 91.56 214 ALA A C 1
ATOM 1649 O O . ALA A 1 214 ? -0.607 -8.901 6.525 1.00 91.56 214 ALA A O 1
ATOM 1650 N N . GLY A 1 215 ? -1.992 -9.219 4.788 1.00 93.12 215 GLY A N 1
ATOM 1651 C CA . GLY A 1 215 ? -3.193 -8.844 5.517 1.00 93.12 215 GLY A CA 1
ATOM 1652 C C . GLY A 1 215 ? -4.351 -8.460 4.611 1.00 93.12 215 GLY A C 1
ATOM 1653 O O . GLY A 1 215 ? -4.483 -8.952 3.483 1.00 93.12 215 GLY A O 1
ATOM 1654 N N . LYS A 1 216 ? -5.180 -7.553 5.123 1.00 94.31 216 LYS A N 1
ATOM 1655 C CA . LYS A 1 216 ? -6.421 -7.086 4.514 1.00 94.31 216 LYS A CA 1
ATOM 1656 C C . LYS A 1 216 ? -6.441 -5.567 4.368 1.00 94.31 216 LYS A C 1
ATOM 1658 O O . LYS A 1 216 ? -5.815 -4.847 5.143 1.00 94.31 216 LYS A O 1
ATOM 1663 N N . VAL A 1 217 ? -7.177 -5.100 3.359 1.00 97.31 217 VAL A N 1
ATOM 1664 C CA . VAL A 1 217 ? -7.414 -3.677 3.111 1.00 97.31 217 VAL A CA 1
ATOM 1665 C C . VAL A 1 217 ? -8.909 -3.394 3.040 1.00 97.31 217 VAL A C 1
ATOM 1667 O O . VAL A 1 217 ? -9.628 -4.047 2.275 1.00 97.31 217 VAL A O 1
ATOM 1670 N N . THR A 1 218 ? -9.374 -2.418 3.815 1.00 97.75 218 THR A N 1
ATOM 1671 C CA . THR A 1 218 ? -10.744 -1.888 3.758 1.00 97.75 218 THR A CA 1
ATOM 1672 C C . THR A 1 218 ? -10.746 -0.373 3.897 1.00 97.75 218 THR A C 1
ATOM 1674 O O . THR A 1 218 ? -9.728 0.239 4.207 1.00 97.75 218 THR A O 1
ATOM 1677 N N . ASP A 1 219 ? -11.900 0.250 3.696 1.00 96.06 219 ASP A N 1
ATOM 1678 C CA . ASP A 1 219 ? -12.131 1.608 4.185 1.00 96.06 219 ASP A CA 1
ATOM 1679 C C . ASP A 1 219 ? -12.445 1.620 5.698 1.00 96.06 219 ASP A C 1
ATOM 1681 O O . ASP A 1 219 ? -12.456 0.568 6.349 1.00 96.06 219 ASP A O 1
ATOM 1685 N N . LEU A 1 220 ? -12.705 2.804 6.268 1.00 95.56 220 LEU A N 1
ATOM 1686 C CA . LEU A 1 220 ? -13.032 2.962 7.697 1.00 95.56 220 LEU A CA 1
ATOM 1687 C C . LEU A 1 220 ? -14.437 2.446 8.068 1.00 95.56 220 LEU A C 1
ATOM 1689 O O . LEU A 1 220 ? -14.803 2.458 9.238 1.00 95.56 220 LEU A O 1
ATOM 1693 N N . GLU A 1 221 ? -15.226 1.986 7.093 1.00 94.44 221 GLU A N 1
ATOM 1694 C CA . GLU A 1 221 ? -16.516 1.315 7.304 1.00 94.44 221 GLU A CA 1
ATOM 1695 C C . GLU A 1 221 ? -16.402 -0.210 7.137 1.00 94.44 221 GLU A C 1
ATOM 1697 O O . GLU A 1 221 ? -17.405 -0.922 7.175 1.00 94.44 221 GLU A O 1
ATOM 1702 N N . GLY A 1 222 ? -15.187 -0.727 6.927 1.00 96.50 222 GLY A N 1
ATOM 1703 C CA . GLY A 1 222 ? -14.938 -2.149 6.710 1.00 96.50 222 GLY A CA 1
ATOM 1704 C C . GLY A 1 222 ? -15.314 -2.642 5.312 1.00 96.50 222 GLY A C 1
ATOM 1705 O O . GLY A 1 222 ? -15.311 -3.853 5.067 1.00 96.50 222 GLY A O 1
ATOM 1706 N N . ARG A 1 223 ? -15.632 -1.739 4.375 1.00 96.38 223 ARG A N 1
ATOM 1707 C CA . ARG A 1 223 ? -15.967 -2.112 2.997 1.00 96.38 223 ARG A CA 1
ATOM 1708 C C . ARG A 1 223 ? -14.693 -2.341 2.182 1.00 96.38 223 ARG A C 1
ATOM 1710 O O . ARG A 1 223 ? -13.701 -1.637 2.379 1.00 96.38 223 ARG A O 1
ATOM 1717 N N . PRO A 1 224 ? -14.707 -3.281 1.223 1.00 96.19 224 PRO A N 1
ATOM 1718 C CA . PRO A 1 224 ? -13.617 -3.420 0.265 1.00 96.19 224 PRO A CA 1
ATOM 1719 C C . PRO A 1 224 ? -13.393 -2.128 -0.530 1.00 96.19 224 PRO A C 1
ATOM 1721 O O . PRO A 1 224 ? -14.353 -1.423 -0.853 1.00 96.19 224 PRO A O 1
ATOM 1724 N N . ILE A 1 225 ? -12.142 -1.865 -0.909 1.00 95.56 225 ILE A N 1
ATOM 1725 C CA . ILE A 1 225 ? -11.817 -0.746 -1.799 1.00 95.56 225 ILE A CA 1
ATOM 1726 C C . ILE A 1 225 ? -12.405 -0.994 -3.198 1.00 95.56 225 ILE A C 1
ATOM 1728 O O . ILE A 1 225 ? -12.355 -2.108 -3.738 1.00 95.56 225 ILE A O 1
ATOM 1732 N N . ASP A 1 226 ? -13.014 0.049 -3.753 1.00 92.38 226 ASP A N 1
ATOM 1733 C CA . ASP A 1 226 ? -13.675 0.077 -5.051 1.00 92.38 226 ASP A CA 1
ATOM 1734 C C . ASP A 1 226 ? -12.888 0.956 -6.031 1.00 92.38 226 ASP A C 1
ATOM 1736 O O . ASP A 1 226 ? -13.006 2.183 -6.045 1.00 92.38 226 ASP A O 1
ATOM 1740 N N . PHE A 1 227 ? -12.106 0.311 -6.898 1.00 94.00 227 PHE A N 1
ATOM 1741 C CA . PHE A 1 227 ? -11.379 0.991 -7.973 1.00 94.00 227 PHE A CA 1
ATOM 1742 C C . PHE A 1 227 ? -12.246 1.255 -9.215 1.00 94.00 227 PHE A C 1
ATOM 1744 O O . PHE A 1 227 ? -11.751 1.781 -10.210 1.00 94.00 227 PHE A O 1
ATOM 1751 N N . GLY A 1 228 ? -13.537 0.908 -9.178 1.00 90.75 228 GLY A N 1
ATOM 1752 C CA . GLY A 1 228 ? -14.513 1.166 -10.240 1.00 90.75 228 GLY A CA 1
ATOM 1753 C C . GLY A 1 228 ? -15.223 2.521 -10.124 1.00 90.75 228 GLY A C 1
ATOM 1754 O O . GLY A 1 228 ? -16.038 2.861 -10.984 1.00 90.75 228 GLY A O 1
ATOM 1755 N N . ALA A 1 229 ? -14.925 3.312 -9.088 1.00 89.31 229 ALA A N 1
ATOM 1756 C CA . ALA A 1 229 ? -15.581 4.592 -8.800 1.00 89.31 229 ALA A CA 1
ATOM 1757 C C . ALA A 1 229 ? -15.074 5.786 -9.648 1.00 89.31 229 ALA A C 1
ATOM 1759 O O . ALA A 1 229 ? -15.463 6.931 -9.416 1.00 89.31 229 ALA A O 1
ATOM 1760 N N . GLY A 1 230 ? -14.220 5.540 -10.645 1.00 89.50 230 GLY A N 1
ATOM 1761 C CA . GLY A 1 230 ? -13.511 6.576 -11.401 1.00 89.50 230 GLY A CA 1
ATOM 1762 C C . GLY A 1 230 ? -12.105 6.809 -10.846 1.00 89.50 230 GLY A C 1
ATOM 1763 O O . GLY A 1 230 ? -11.575 5.959 -10.148 1.00 89.50 230 GLY A O 1
ATOM 1764 N N . ARG A 1 231 ? -11.478 7.954 -11.162 1.00 91.25 231 ARG A N 1
ATOM 1765 C CA . ARG A 1 231 ? -10.069 8.253 -10.795 1.00 91.25 231 ARG A CA 1
ATOM 1766 C C . ARG A 1 231 ? -9.807 8.298 -9.289 1.00 91.25 231 ARG A C 1
ATOM 1768 O O . ARG A 1 231 ? -8.686 8.064 -8.847 1.00 91.25 231 ARG A O 1
ATOM 1775 N N . LYS A 1 232 ? -10.832 8.658 -8.527 1.00 92.06 232 LYS A N 1
ATOM 1776 C CA . LYS A 1 232 ? -10.803 8.815 -7.077 1.00 92.06 232 LYS A CA 1
ATOM 1777 C C . LYS A 1 232 ? -11.493 7.624 -6.429 1.00 92.06 232 LYS A C 1
ATOM 1779 O O . LYS A 1 232 ? -12.398 7.041 -7.022 1.00 92.06 232 LYS A O 1
ATOM 1784 N N . LEU A 1 233 ? -11.118 7.313 -5.192 1.00 92.06 233 LEU A N 1
ATOM 1785 C CA . LEU A 1 233 ? -11.776 6.284 -4.378 1.00 92.06 233 LEU A CA 1
ATOM 1786 C C . LEU A 1 233 ? -13.139 6.762 -3.840 1.00 92.06 233 LEU A C 1
ATOM 1788 O O . LEU A 1 233 ? -13.388 6.730 -2.642 1.00 92.06 233 LEU A O 1
ATOM 1792 N N . SER A 1 234 ? -14.005 7.300 -4.700 1.00 91.12 234 SER A N 1
ATOM 1793 C CA . SER A 1 234 ? -15.190 8.071 -4.293 1.00 91.12 234 SER A CA 1
ATOM 1794 C C . SER A 1 234 ? -16.238 7.269 -3.517 1.00 91.12 234 SER A C 1
ATOM 1796 O O . SER A 1 234 ? -17.055 7.865 -2.822 1.00 91.12 234 SER A O 1
ATOM 1798 N N . ASN A 1 235 ? -16.203 5.939 -3.610 1.00 91.56 235 ASN A N 1
ATOM 1799 C CA . ASN A 1 235 ? -17.092 5.042 -2.868 1.00 91.56 235 ASN A CA 1
ATOM 1800 C C . ASN A 1 235 ? -16.501 4.571 -1.529 1.00 91.56 235 ASN A C 1
ATOM 1802 O O . ASN A 1 235 ? -17.161 3.826 -0.806 1.00 91.56 235 ASN A O 1
ATOM 1806 N N . ASN A 1 236 ? -15.281 4.996 -1.190 1.00 93.38 236 ASN A N 1
ATOM 1807 C CA . ASN A 1 236 ? -14.588 4.625 0.036 1.00 93.38 236 ASN A CA 1
ATOM 1808 C C . ASN A 1 236 ? -14.177 5.872 0.820 1.00 93.38 236 ASN A C 1
ATOM 1810 O O . ASN A 1 236 ? -13.673 6.851 0.267 1.00 93.38 236 ASN A O 1
ATOM 1814 N N . TRP A 1 237 ? -14.362 5.821 2.136 1.00 92.56 237 TRP A N 1
ATOM 1815 C CA . TRP A 1 237 ? -13.933 6.882 3.036 1.00 92.56 237 TRP A CA 1
ATOM 1816 C C . TRP A 1 237 ? -12.945 6.317 4.050 1.00 92.56 237 TRP A C 1
ATOM 1818 O O . TRP A 1 237 ? -13.270 5.421 4.828 1.00 92.56 237 TRP A O 1
ATOM 1828 N N . GLY A 1 238 ? -11.725 6.838 4.020 1.00 93.00 238 GLY A N 1
ATOM 1829 C CA . GLY A 1 238 ? -10.624 6.287 4.796 1.00 93.00 238 GLY A CA 1
ATOM 1830 C C . GLY A 1 238 ? -9.992 5.035 4.201 1.00 93.00 238 GLY A C 1
ATOM 1831 O O . GLY A 1 238 ? -10.434 4.523 3.173 1.00 93.00 238 GLY A O 1
ATOM 1832 N N . LEU A 1 239 ? -8.934 4.571 4.857 1.00 95.25 239 LEU A N 1
ATOM 1833 C CA . LEU A 1 239 ? -8.222 3.350 4.502 1.00 95.25 239 LEU A CA 1
ATOM 1834 C C . LEU A 1 239 ? -7.673 2.695 5.768 1.00 95.25 239 LEU A C 1
ATOM 1836 O O . LEU A 1 239 ? -7.081 3.372 6.606 1.00 95.25 239 LEU A O 1
ATOM 1840 N N . ILE A 1 240 ? -7.819 1.382 5.866 1.00 97.19 240 ILE A N 1
ATOM 1841 C CA . ILE A 1 240 ? -7.125 0.522 6.815 1.00 97.19 240 ILE A CA 1
ATOM 1842 C C . ILE A 1 240 ? -6.408 -0.532 5.984 1.00 97.19 240 ILE A C 1
ATOM 1844 O O . ILE A 1 240 ? -7.049 -1.272 5.243 1.00 97.19 240 ILE A O 1
ATOM 1848 N N . THR A 1 241 ? -5.091 -0.601 6.119 1.00 96.75 241 THR A N 1
ATOM 1849 C CA . THR A 1 241 ? -4.264 -1.705 5.631 1.00 96.75 241 THR A CA 1
ATOM 1850 C C . THR A 1 241 ? -3.661 -2.353 6.863 1.00 96.75 241 THR A C 1
ATOM 1852 O O . THR A 1 241 ? -2.888 -1.702 7.558 1.00 96.75 241 THR A O 1
ATOM 1855 N N . ALA A 1 242 ? -4.035 -3.587 7.184 1.00 95.94 242 ALA A N 1
ATOM 1856 C CA . ALA A 1 242 ? -3.562 -4.226 8.408 1.00 95.94 242 ALA A CA 1
ATOM 1857 C C . ALA A 1 242 ? -3.465 -5.745 8.286 1.00 95.94 242 ALA A C 1
ATOM 1859 O O . ALA A 1 242 ? -4.201 -6.352 7.500 1.00 95.94 242 ALA A O 1
ATOM 1860 N N . ASP A 1 243 ? -2.591 -6.354 9.095 1.00 93.88 243 ASP A N 1
ATOM 1861 C CA . ASP A 1 243 ? -2.548 -7.810 9.242 1.00 93.88 243 ASP A CA 1
ATOM 1862 C C . ASP A 1 243 ? -3.949 -8.337 9.603 1.00 93.88 243 ASP A C 1
ATOM 1864 O O . ASP A 1 243 ? -4.716 -7.712 10.345 1.00 93.88 243 ASP A O 1
ATOM 1868 N N . GLU A 1 244 ? -4.306 -9.482 9.021 1.00 91.69 244 GLU A N 1
ATOM 1869 C CA . GLU A 1 244 ? -5.643 -10.064 9.137 1.00 91.69 244 GLU A CA 1
ATOM 1870 C C . GLU A 1 244 ? -6.041 -10.297 10.605 1.00 91.69 244 GLU A C 1
ATOM 1872 O O . GLU A 1 244 ? -7.214 -10.126 10.941 1.00 91.69 244 GLU A O 1
ATOM 1877 N N . SER A 1 245 ? -5.090 -10.636 11.491 1.00 92.00 245 SER A N 1
ATOM 1878 C CA . SER A 1 245 ? -5.402 -10.959 12.891 1.00 92.00 245 SER A CA 1
ATOM 1879 C C . SER A 1 245 ? -5.811 -9.754 13.740 1.00 92.00 245 SER A C 1
ATOM 1881 O O . SER A 1 245 ? -6.495 -9.932 14.743 1.00 92.00 245 SER A O 1
ATOM 1883 N N . VAL A 1 246 ? -5.415 -8.543 13.343 1.00 94.38 246 VAL A N 1
ATOM 1884 C CA . VAL A 1 246 ? -5.655 -7.285 14.081 1.00 94.38 246 VAL A CA 1
ATOM 1885 C C . VAL A 1 246 ? -6.634 -6.357 13.363 1.00 94.38 246 VAL A C 1
ATOM 1887 O O . VAL A 1 246 ? -7.172 -5.429 13.963 1.00 94.38 246 VAL A O 1
ATOM 1890 N N . HIS A 1 247 ? -6.922 -6.610 12.083 1.00 96.31 247 HIS A N 1
ATOM 1891 C CA . HIS A 1 247 ? -7.744 -5.732 11.252 1.00 96.31 247 HIS A CA 1
ATOM 1892 C C . HIS A 1 247 ? -9.130 -5.432 11.850 1.00 96.31 247 HIS A C 1
ATOM 1894 O O . HIS A 1 247 ? -9.596 -4.295 11.792 1.00 96.31 247 HIS A O 1
ATOM 1900 N N . VAL A 1 248 ? -9.829 -6.437 12.393 1.00 97.06 248 VAL A N 1
ATOM 1901 C CA . VAL A 1 248 ? -11.180 -6.249 12.964 1.00 97.06 248 VAL A CA 1
ATOM 1902 C C . VAL A 1 248 ? -11.141 -5.321 14.178 1.00 97.06 248 VAL A C 1
ATOM 1904 O O . VAL A 1 248 ? -12.016 -4.470 14.335 1.00 97.06 248 VAL A O 1
ATOM 1907 N N . GLU A 1 249 ? -10.117 -5.459 15.014 1.00 97.12 249 GLU A N 1
ATOM 1908 C CA . GLU A 1 249 ? -9.956 -4.645 16.212 1.00 97.12 249 GLU A CA 1
ATOM 1909 C C . GLU A 1 249 ? -9.541 -3.211 15.866 1.00 97.12 249 GLU A C 1
ATOM 1911 O O . GLU A 1 249 ? -10.145 -2.267 16.371 1.00 97.12 249 GLU A O 1
ATOM 1916 N N . ILE A 1 250 ? -8.620 -3.036 14.910 1.00 97.25 250 ILE A N 1
ATOM 1917 C CA . ILE A 1 250 ? -8.256 -1.715 14.370 1.00 97.25 250 ILE A CA 1
ATOM 1918 C C . ILE A 1 250 ? -9.477 -1.013 13.766 1.00 97.25 250 ILE A C 1
ATOM 1920 O O . ILE A 1 250 ? -9.679 0.172 14.018 1.00 97.25 250 ILE A O 1
ATOM 1924 N N . LEU A 1 251 ? -10.318 -1.724 13.005 1.00 97.75 251 LEU A N 1
ATOM 1925 C CA . LEU A 1 251 ? -11.547 -1.160 12.436 1.00 97.75 251 LEU A CA 1
ATOM 1926 C C . LEU A 1 251 ? -12.505 -0.670 13.530 1.00 97.75 251 LEU A C 1
ATOM 1928 O O . LEU A 1 251 ? -13.061 0.423 13.417 1.00 97.75 251 LEU A O 1
ATOM 1932 N N . LYS A 1 252 ? -12.678 -1.454 14.600 1.00 97.31 252 LYS A N 1
ATOM 1933 C CA . LYS A 1 252 ? -13.509 -1.067 15.745 1.00 97.31 252 LYS A CA 1
ATOM 1934 C C . LYS A 1 252 ? -12.956 0.187 16.433 1.00 97.31 252 LYS A C 1
ATOM 1936 O O . LYS A 1 252 ? -13.696 1.155 16.598 1.00 97.31 252 LYS A O 1
ATOM 1941 N N . LEU A 1 253 ? -11.664 0.190 16.768 1.00 96.69 253 LEU A N 1
ATOM 1942 C CA . LEU A 1 253 ? -10.993 1.328 17.408 1.00 96.69 253 LEU A CA 1
ATOM 1943 C C . LEU A 1 253 ? -11.052 2.587 16.538 1.00 96.69 253 LEU A C 1
ATOM 1945 O O . LEU A 1 253 ? -11.315 3.676 17.043 1.00 96.69 253 LEU A O 1
ATOM 1949 N N . ALA A 1 254 ? -10.871 2.452 15.223 1.00 96.12 254 ALA A N 1
ATOM 1950 C CA . ALA A 1 254 ? -11.004 3.570 14.299 1.00 96.12 254 ALA A CA 1
ATOM 1951 C C . ALA A 1 254 ? -12.415 4.176 14.337 1.00 96.12 254 ALA A C 1
ATOM 1953 O O . ALA A 1 254 ? -12.549 5.399 14.365 1.00 96.12 254 ALA A O 1
ATOM 1954 N N . GLY A 1 255 ? -13.457 3.339 14.404 1.00 94.75 255 GLY A N 1
ATOM 1955 C CA . GLY A 1 255 ? -14.841 3.781 14.589 1.00 94.75 255 GLY A CA 1
ATOM 1956 C C . GLY A 1 255 ? -15.060 4.572 15.884 1.00 94.75 255 GLY A C 1
ATOM 1957 O O . GLY A 1 255 ? -15.729 5.606 15.865 1.00 94.75 255 GLY A O 1
ATOM 1958 N N . GLU A 1 256 ? -14.455 4.134 16.990 1.00 94.44 256 GLU A N 1
ATOM 1959 C CA . GLU A 1 256 ? -14.504 4.835 18.282 1.00 94.44 256 GLU A CA 1
ATOM 1960 C C . GLU A 1 256 ? -13.801 6.202 18.213 1.00 94.44 256 GLU A C 1
ATOM 1962 O O . GLU A 1 256 ? -14.374 7.211 18.623 1.00 94.44 256 GLU A O 1
ATOM 1967 N N . VAL A 1 257 ? -12.605 6.264 17.611 1.00 93.38 257 VAL A N 1
ATOM 1968 C CA . VAL A 1 257 ? -11.857 7.521 17.408 1.00 93.38 257 VAL A CA 1
ATOM 1969 C C . VAL A 1 257 ? -12.660 8.526 16.575 1.00 93.38 257 VAL A C 1
ATOM 1971 O O . VAL A 1 257 ? -12.659 9.720 16.871 1.00 93.38 257 VAL A O 1
ATOM 1974 N N . ILE A 1 258 ? -13.382 8.061 15.551 1.00 89.81 258 ILE A N 1
ATOM 1975 C CA . ILE A 1 258 ? -14.260 8.920 14.742 1.00 89.81 258 ILE A CA 1
ATOM 1976 C C . ILE A 1 258 ? -15.449 9.431 15.569 1.00 89.81 258 ILE A C 1
ATOM 1978 O O . ILE A 1 258 ? -15.785 10.614 15.485 1.00 89.81 258 ILE A O 1
ATOM 1982 N N . GLY A 1 259 ? -16.092 8.552 16.344 1.00 84.69 259 GLY A N 1
ATOM 1983 C CA . GLY A 1 259 ? -17.303 8.871 17.105 1.00 84.69 259 GLY A CA 1
ATOM 1984 C C . GLY A 1 259 ? -17.083 9.852 18.259 1.00 84.69 259 GLY A C 1
ATOM 1985 O O . GLY A 1 259 ? -17.971 10.654 18.549 1.00 84.69 259 GLY A O 1
ATOM 1986 N N . ASP A 1 260 ? -15.910 9.826 18.893 1.00 77.12 260 ASP A N 1
ATOM 1987 C CA . ASP A 1 260 ? -15.596 10.706 20.026 1.00 77.12 260 ASP A CA 1
ATOM 1988 C C . ASP A 1 260 ? -15.301 12.148 19.588 1.00 77.12 260 ASP A C 1
ATOM 1990 O O . ASP A 1 260 ? -15.670 13.095 20.278 1.00 77.12 260 ASP A O 1
ATOM 1994 N N . ILE A 1 261 ? -14.707 12.333 18.406 1.00 62.66 261 ILE A N 1
ATOM 1995 C CA . ILE A 1 261 ? -14.381 13.663 17.865 1.00 62.66 261 ILE A CA 1
ATOM 1996 C C . ILE A 1 261 ? -15.635 14.400 17.373 1.00 62.66 261 ILE A C 1
ATOM 1998 O O . ILE A 1 261 ? -15.646 15.621 17.338 1.00 62.66 261 ILE A O 1
ATOM 2002 N N . GLN A 1 262 ? -16.709 13.686 17.025 1.00 58.88 262 GLN A N 1
ATOM 2003 C CA . GLN A 1 262 ? -17.985 14.301 16.629 1.00 58.88 262 GLN A CA 1
ATOM 2004 C C . GLN A 1 262 ? -18.828 14.793 17.817 1.00 58.88 262 GLN A C 1
ATOM 2006 O O . GLN A 1 262 ? -19.832 15.472 17.604 1.00 58.88 262 GLN A O 1
ATOM 2011 N N . LYS A 1 263 ? -18.469 14.411 19.050 1.00 51.31 263 LYS A N 1
ATOM 2012 C CA . LYS A 1 263 ? -19.184 14.793 20.280 1.00 51.31 263 LYS A CA 1
ATOM 2013 C C . LYS A 1 263 ? -18.558 15.987 21.009 1.00 51.31 263 LYS A C 1
ATOM 2015 O O . LYS A 1 263 ? -19.203 16.513 21.914 1.00 51.31 263 LYS A O 1
ATOM 2020 N N . ASN A 1 264 ? -17.344 16.378 20.624 1.00 42.97 264 ASN A N 1
ATOM 2021 C CA . ASN A 1 264 ? -16.634 17.567 21.103 1.00 42.97 264 ASN A CA 1
ATOM 2022 C C . ASN A 1 264 ? -16.717 18.692 20.069 1.00 42.97 264 ASN A C 1
ATOM 2024 O O . ASN A 1 264 ? -16.622 19.862 20.495 1.00 42.97 264 ASN A O 1
#

InterPro domains:
  IPR000760 Inositol monophosphatase-like [PF00459] (17-236)
  IPR020583 Inositol monophosphatase, metal-binding site [PS00629] (22-35)
  IPR051090 Inositol Monophosphatase Superfamily [PTHR43200] (1-255)

Sequence (264 aa):
MLEVIDLGCSSPPTQRRKARFWSMDPIDGTSAFLKGEQYAVSLALIDEHGKELLGLLACPNLPLRAAMDAGQRIEEDVVDTEGMGVMLSAVRGSGYALLRPMGKGRLQGAVRKINRRRSKQQLIPVRMEDLHFVDSSVSCATDSSKVEILAERAGARETERTEIYSSHMRYAAMVLGGREFAQVRFPKKAKGEATPWCLWDHAGSQLIYSESGAGKVTDLEGRPIDFGAGRKLSNNWGLITADESVHVEILKLAGEVIGDIQKN

Secondary structure (DSSP, 8-state):
-HHHHHGGGSPPPPTTS---EEEEEEEETHHHHTTT---EEEEEEE-TTS-EEEEEEEETTS-HHHHH-TTPPP-SS---SSS--EEEEEETTSS-EEEEE--SSSPPPPSEEE-GGGSGGGGSPPPGGG-EEEE-TT-TTS-HHHHHHHHHHTT-S--S-EE--SHHHHHHHHHHSSSEEEEEE--SSPTTSPPS-BSTTTHHHHHHHHHTTS-EEE-TTSPPP-TTSSSB-TT--SEEEE-HHHHHHHHHHHHHHHHHHT--

Organism: NCBI:txid2587418

Foldseek 3Di:
DVVVVCVQVDWFDALVGWAKDKFWDQWFLVVLVVVVWWIKTWIFIAGSQQATFKFKIFTQFADPVLLQPQADFDAGHNGDPPFRGWMWMDGPPPLWIFIAGDDPDDGGDGPDTFHLVPDPVVVDFDQLQLAAAADAPPDPQADVVLVLQLNVVSNHVDSDHRHHRGLLVLLSRLLRHHRHFKYKGAGPDDPPDFRPDFCSSDNNSQNNSVSSLSADKAALVRHRQGSNNIGGSNVGGIMMDGRHNCRVVSSVSSVVSVVVVVVD